Protein AF-A0A7S2NSR2-F1 (afdb_monomer_lite)

Secondary structure (DSSP, 8-state):
-------TTSTTSS------TT-HHHHHHHHHHHHHHHHTS-GGGSBTT-HHHHHHHHHHHHHHHHHHHHHHHHHHHHHHHHHHHHHHHHHHHHHHHHHHHHHHHHHHHHTTS-HHHHHHHHHT-HHHHHHHHHHHHHHHHHHHHHT----HHHHHHHHHHHHHHHHHHHHHHHHHHHGGGSBPHHHHHHHHHS--S----PPP--------------------------------------HHHHTTS-HHHHHHHHHHHHHHHHHHHHHHHHHHHHHHHTSPPPPTT-PPTT---

Sequence (297 aa):
MAESWLGPAVATLQFEVFKRRGDLWYELKDMQRCITEWELRNPRTMLREDPREEVMKLRLRSLELQASQLMLARKQVSRKQSHVAAFMKGLRLVALAMFYLMVAAGYFRYRNVPSQLLLPLLGGSKQVLCSIAYFLAYMVAYAVADRAHKDPMSVKLQRLLYSCMRLTQEINDYRVETESQRMTPAECFNEMTVAPMGGGSAPSRAKQPRQKRVKSQSRDLVVGAAEGETRKRARRKKRDADEAFDLWVSKERMEKLKEDAAEDEGGTVAVLTRSIEESFKRLPASAAGVRRPGGTV

Organism: NCBI:txid1333877

Foldseek 3Di:
DDDDPPDCVVVPPDDPPPPPPDCLPVLLVVLVVLLVVVLPDDQLAAELDHVSLVVSLVSLVVSLVVLVVVLVVVVVVLVVLVVVLVVLVVLLVVLVVLLVVLVVVLCVVCVPPPPVCSVVCLVPDPSNVSSVVSVVSNVVSVVSSVVSDDDVVSVVSVVSNVSSVVSNVVSVVSSVVSSVSHDYPVVVVVVVVPPPPDDDDDPPPPPDPDPPDDPPDPDDPDDDDDDDDDDDDDDDDDPPDPVVVVVVQPPVNVVVVVVVVVVVVVVVVVVVVVVVVVVVVPDPDDDPPDDDPPDDD

pLDDT: mean 70.22, std 22.03, range [33.91, 96.94]

Structure (mmCIF, N/CA/C/O backbone):
data_AF-A0A7S2NSR2-F1
#
_entry.id   AF-A0A7S2NSR2-F1
#
loop_
_atom_site.group_PDB
_atom_site.id
_atom_site.type_symbol
_atom_site.label_atom_id
_atom_site.label_alt_id
_atom_site.label_comp_id
_atom_site.label_asym_id
_atom_site.label_entity_id
_atom_site.label_seq_id
_atom_site.pdbx_PDB_ins_code
_atom_site.Cartn_x
_atom_site.Cartn_y
_atom_site.Cartn_z
_atom_site.occupancy
_atom_site.B_iso_or_equiv
_atom_site.auth_seq_id
_atom_site.auth_comp_id
_atom_site.auth_asym_id
_atom_site.auth_atom_id
_atom_site.pdbx_PDB_model_num
ATOM 1 N N . MET A 1 1 ? 44.309 9.221 -4.802 1.00 42.06 1 MET A N 1
ATOM 2 C CA . MET A 1 1 ? 44.384 9.657 -6.209 1.00 42.06 1 MET A CA 1
ATOM 3 C C . MET A 1 1 ? 44.096 8.457 -7.091 1.00 42.06 1 MET A C 1
ATOM 5 O O . MET A 1 1 ? 44.925 7.565 -7.167 1.00 42.06 1 MET A O 1
ATOM 9 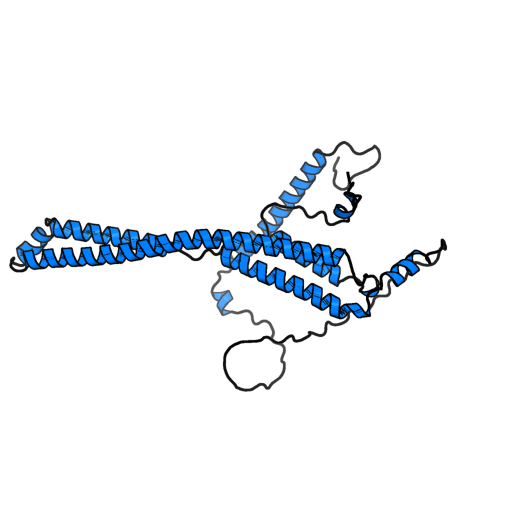N N . ALA A 1 2 ? 42.898 8.406 -7.662 1.00 35.91 2 ALA A N 1
ATOM 10 C CA . ALA A 1 2 ? 42.548 7.584 -8.817 1.00 35.91 2 ALA A CA 1
ATOM 11 C C . ALA A 1 2 ? 41.295 8.246 -9.400 1.00 35.91 2 ALA A C 1
ATOM 13 O O . ALA A 1 2 ? 40.199 8.123 -8.857 1.00 35.91 2 ALA A O 1
ATOM 14 N N . GLU A 1 3 ? 41.520 9.092 -10.396 1.00 39.78 3 GLU A N 1
ATOM 15 C CA . GLU A 1 3 ? 40.504 9.893 -11.066 1.00 39.78 3 GLU A CA 1
ATOM 16 C C . GLU A 1 3 ? 39.583 8.983 -11.883 1.00 39.78 3 GLU A C 1
ATOM 18 O O . GLU A 1 3 ? 40.020 8.225 -12.748 1.00 39.78 3 GLU A O 1
ATOM 23 N N . SER A 1 4 ? 38.287 9.051 -11.592 1.00 43.44 4 SER A N 1
ATOM 24 C CA . SER A 1 4 ? 37.234 8.380 -12.344 1.00 43.44 4 SER A CA 1
ATOM 25 C C . SER A 1 4 ? 37.022 9.085 -13.688 1.00 43.44 4 SER A C 1
ATOM 27 O O . SER A 1 4 ? 36.267 10.052 -13.781 1.00 43.44 4 SER A O 1
ATOM 29 N N . TRP A 1 5 ? 37.664 8.576 -14.738 1.00 41.84 5 TRP A N 1
ATOM 30 C CA . TRP A 1 5 ? 37.540 9.010 -16.139 1.00 41.84 5 TRP A CA 1
ATOM 31 C C . TRP A 1 5 ? 36.232 8.567 -16.832 1.00 41.84 5 TRP A C 1
ATOM 33 O O . TRP A 1 5 ? 36.192 8.337 -18.037 1.00 41.84 5 TRP A O 1
ATOM 43 N N . LEU A 1 6 ? 35.123 8.468 -16.098 1.00 44.50 6 LEU A N 1
ATOM 44 C CA . LEU A 1 6 ? 33.791 8.304 -16.689 1.00 44.50 6 LEU A CA 1
ATOM 45 C C . LEU A 1 6 ? 33.071 9.643 -16.570 1.00 44.50 6 LEU A C 1
ATOM 47 O O . LEU A 1 6 ? 32.399 9.933 -15.584 1.00 44.50 6 LEU A O 1
ATOM 51 N N . GLY A 1 7 ? 33.316 10.498 -17.562 1.00 37.50 7 GLY A N 1
ATOM 52 C CA . GLY A 1 7 ? 32.803 11.860 -17.598 1.00 37.50 7 GLY A CA 1
ATOM 53 C C . GLY A 1 7 ? 31.267 11.949 -17.553 1.00 37.50 7 GLY A C 1
ATOM 54 O O . GLY A 1 7 ? 30.560 10.983 -17.853 1.00 37.50 7 GLY A O 1
ATOM 55 N N . PRO A 1 8 ? 30.729 13.150 -17.271 1.00 50.59 8 PRO A N 1
ATOM 56 C CA . PRO A 1 8 ? 29.289 13.434 -17.245 1.00 50.59 8 PRO A CA 1
ATOM 57 C C . PRO A 1 8 ? 28.571 13.182 -18.587 1.00 50.59 8 PRO A C 1
ATOM 59 O O . PRO A 1 8 ? 27.347 13.245 -18.646 1.00 50.59 8 PRO A O 1
ATOM 62 N N . ALA A 1 9 ? 29.308 12.855 -19.652 1.00 41.81 9 ALA A N 1
ATOM 63 C CA . ALA A 1 9 ? 28.791 12.606 -20.994 1.00 41.81 9 ALA A CA 1
ATOM 64 C C . ALA A 1 9 ? 27.992 11.293 -21.134 1.00 41.81 9 ALA A C 1
ATOM 66 O O . ALA A 1 9 ? 27.103 11.204 -21.977 1.00 41.81 9 ALA A O 1
ATOM 67 N N . VAL A 1 10 ? 28.242 10.279 -20.293 1.00 45.00 10 VAL A N 1
ATOM 68 C CA . VAL A 1 10 ? 27.431 9.040 -20.314 1.00 45.00 10 VAL A CA 1
ATOM 69 C C . VAL A 1 10 ? 26.071 9.260 -19.639 1.00 45.00 10 VAL A C 1
ATOM 71 O O . VAL A 1 10 ? 25.087 8.611 -19.987 1.00 45.00 10 VAL A O 1
ATOM 74 N N . ALA A 1 11 ? 25.973 10.239 -18.734 1.00 43.72 11 ALA A N 1
ATOM 75 C CA . ALA A 1 11 ? 24.704 10.643 -18.132 1.00 43.72 11 ALA A CA 1
ATOM 76 C C . ALA A 1 11 ? 23.815 11.459 -19.093 1.00 43.72 11 ALA A C 1
ATOM 78 O O . ALA A 1 11 ? 22.612 11.562 -18.857 1.00 43.72 11 ALA A O 1
ATOM 79 N N . THR A 1 12 ? 24.380 12.017 -20.172 1.00 42.03 12 THR A N 1
ATOM 80 C CA . THR A 1 12 ? 23.703 12.959 -21.083 1.00 42.03 12 THR A CA 1
ATOM 81 C C . THR A 1 12 ? 23.395 12.400 -22.475 1.00 42.03 12 THR A C 1
ATOM 83 O O . THR A 1 12 ? 22.883 13.131 -23.323 1.00 42.03 12 THR A O 1
ATOM 86 N N . LEU A 1 13 ? 23.570 11.095 -22.714 1.00 44.88 13 LEU A N 1
ATOM 87 C CA . LEU A 1 13 ? 22.982 10.409 -23.876 1.00 44.88 13 LEU A CA 1
ATOM 88 C C . LEU A 1 13 ? 21.468 10.180 -23.669 1.00 44.88 13 LEU A C 1
ATOM 90 O O . LEU A 1 13 ? 20.980 9.067 -23.502 1.00 44.88 13 LEU A O 1
ATOM 94 N N . GLN A 1 14 ? 20.740 11.300 -23.694 1.00 44.34 14 GLN A N 1
ATOM 95 C CA . GLN A 1 14 ? 19.385 11.470 -24.227 1.00 44.34 14 GLN A CA 1
ATOM 96 C C . GLN A 1 14 ? 18.275 10.545 -23.705 1.00 44.34 14 GLN A C 1
ATOM 98 O O . GLN A 1 14 ? 17.563 9.911 -24.478 1.00 44.34 14 GLN A O 1
ATOM 103 N N . PHE A 1 15 ? 18.026 10.612 -22.401 1.00 41.47 15 PHE A N 1
ATOM 104 C CA . PHE A 1 15 ? 16.651 10.697 -21.907 1.00 41.47 15 PHE A CA 1
ATOM 105 C C . PHE A 1 15 ? 16.635 11.781 -20.833 1.00 41.47 15 PHE A C 1
ATOM 107 O O . PHE A 1 15 ? 16.966 11.515 -19.675 1.00 41.47 15 PHE A O 1
ATOM 114 N N . GLU A 1 16 ? 16.306 13.017 -21.214 1.00 40.41 16 GLU A N 1
ATOM 115 C CA . GLU A 1 16 ? 15.962 14.071 -20.255 1.00 40.41 16 GLU A CA 1
ATOM 116 C C . GLU A 1 16 ? 14.634 13.695 -19.589 1.00 40.41 16 GLU A C 1
ATOM 118 O O . GLU A 1 16 ? 13.553 14.160 -19.939 1.00 40.41 16 GLU A O 1
ATOM 123 N N . VAL A 1 17 ? 14.716 12.766 -18.640 1.00 46.66 17 VAL A N 1
ATOM 124 C CA . VAL A 1 17 ? 13.606 12.414 -17.768 1.00 46.66 17 VAL A CA 1
ATOM 125 C C . VAL A 1 17 ? 13.518 13.517 -16.728 1.00 46.66 17 VAL A C 1
ATOM 127 O O . VAL A 1 17 ? 14.383 13.637 -15.856 1.00 46.66 17 VAL A O 1
ATOM 130 N N . PHE A 1 18 ? 12.469 14.331 -16.812 1.00 43.03 18 PHE A N 1
ATOM 131 C CA . PHE A 1 18 ? 12.070 15.214 -15.725 1.00 43.03 18 PHE A CA 1
ATOM 132 C C . PHE A 1 18 ? 11.831 14.362 -14.470 1.00 43.03 18 PHE A C 1
ATOM 134 O O . PHE A 1 18 ? 10.762 13.778 -14.299 1.00 43.03 18 PHE A O 1
ATOM 141 N N . LYS A 1 19 ? 12.820 14.282 -13.571 1.00 40.19 19 LYS A N 1
ATOM 142 C CA . LYS A 1 19 ? 12.639 13.691 -12.240 1.00 40.19 19 LYS A CA 1
ATOM 143 C C . LYS A 1 19 ? 11.695 14.578 -11.428 1.00 40.19 19 LYS A C 1
ATOM 145 O O . LYS A 1 19 ? 12.134 15.445 -10.673 1.00 40.19 19 LYS A O 1
ATOM 150 N N . ARG A 1 20 ? 10.386 14.359 -11.551 1.00 49.44 20 ARG A N 1
ATOM 151 C CA . ARG A 1 20 ? 9.421 14.826 -10.550 1.00 49.44 20 ARG A CA 1
ATOM 152 C C . ARG A 1 20 ? 9.568 13.917 -9.332 1.00 49.44 20 ARG A C 1
ATOM 154 O O . ARG A 1 20 ? 9.126 12.773 -9.346 1.00 49.44 20 ARG A O 1
ATOM 161 N N . ARG A 1 21 ? 10.259 14.405 -8.294 1.00 45.03 21 ARG A N 1
ATOM 162 C CA . ARG A 1 21 ? 10.407 13.701 -7.007 1.00 45.03 21 ARG A CA 1
ATOM 163 C C . ARG A 1 21 ? 9.040 13.189 -6.536 1.00 45.03 21 ARG A C 1
ATOM 165 O O . ARG A 1 21 ? 8.143 13.992 -6.313 1.00 45.03 21 ARG A O 1
ATOM 172 N N . GLY A 1 22 ? 8.929 11.882 -6.311 1.00 57.88 22 GLY A N 1
ATOM 173 C CA . GLY A 1 22 ? 7.828 11.287 -5.545 1.00 57.88 22 GLY A CA 1
ATOM 174 C C . GLY A 1 22 ? 6.818 10.460 -6.336 1.00 57.88 22 GLY A C 1
ATOM 175 O O . GLY A 1 22 ? 6.080 9.702 -5.710 1.00 57.88 22 GLY A O 1
ATOM 176 N N . ASP A 1 23 ? 6.823 10.507 -7.669 1.00 77.31 23 ASP A N 1
ATOM 177 C CA . ASP A 1 23 ? 5.848 9.759 -8.465 1.00 77.31 23 ASP A CA 1
ATOM 178 C C . ASP A 1 23 ? 6.459 8.542 -9.168 1.00 77.31 23 ASP A C 1
ATOM 180 O O . ASP A 1 23 ? 6.670 8.520 -10.383 1.00 77.31 23 ASP A O 1
ATOM 184 N N . LEU A 1 24 ? 6.643 7.467 -8.396 1.00 85.75 24 LEU A N 1
ATOM 185 C CA . LEU A 1 24 ? 7.043 6.142 -8.901 1.00 85.75 24 LEU A CA 1
ATOM 186 C C . LEU A 1 24 ? 6.174 5.661 -10.076 1.00 85.75 24 LEU A C 1
ATOM 188 O O . LEU A 1 24 ? 6.617 4.896 -10.926 1.00 85.75 24 LEU A O 1
ATOM 192 N N . TRP A 1 25 ? 4.914 6.098 -10.123 1.00 87.06 25 TRP A N 1
ATOM 193 C CA . TRP A 1 25 ? 3.981 5.744 -11.186 1.00 87.06 25 TRP A CA 1
ATOM 194 C C . TRP A 1 25 ? 4.317 6.401 -12.530 1.00 87.06 25 TRP A C 1
ATOM 196 O O . TRP A 1 25 ? 4.171 5.761 -13.571 1.00 87.06 25 TRP A O 1
ATOM 206 N N . TYR A 1 26 ? 4.769 7.659 -12.524 1.00 88.62 26 TYR A N 1
ATOM 207 C CA . TYR A 1 26 ? 5.212 8.317 -13.753 1.00 88.62 26 TYR A CA 1
ATOM 208 C C . TYR A 1 26 ? 6.516 7.706 -14.247 1.00 88.62 26 TYR A C 1
ATOM 210 O O . TYR A 1 26 ? 6.626 7.432 -15.437 1.00 88.62 26 TYR A O 1
ATOM 218 N N . GLU A 1 27 ? 7.450 7.409 -13.341 1.00 88.69 27 GLU A N 1
ATOM 219 C CA . GLU A 1 27 ? 8.686 6.713 -13.704 1.00 88.69 27 GLU A CA 1
ATOM 220 C C . GLU A 1 27 ? 8.398 5.324 -14.298 1.00 88.69 27 GLU A C 1
ATOM 222 O O . GLU A 1 27 ? 8.980 4.966 -15.316 1.00 88.69 27 GLU A O 1
ATOM 227 N N . LEU A 1 28 ? 7.438 4.567 -13.750 1.00 91.50 28 LEU A N 1
ATOM 228 C CA . LEU A 1 28 ? 7.005 3.299 -14.347 1.00 91.50 28 LEU A CA 1
ATOM 229 C C . LEU A 1 28 ? 6.453 3.489 -15.770 1.00 91.50 28 LEU A C 1
ATOM 231 O O . LEU A 1 28 ? 6.820 2.736 -16.669 1.00 91.50 28 LEU A O 1
ATOM 235 N N . LYS A 1 29 ? 5.566 4.469 -15.986 1.00 91.62 29 LYS A N 1
ATOM 236 C CA . LYS A 1 29 ? 4.998 4.753 -17.317 1.00 91.62 29 LYS A CA 1
ATOM 237 C C . LYS A 1 29 ? 6.069 5.174 -18.321 1.00 91.62 29 LYS A C 1
ATOM 239 O O . LYS A 1 29 ? 6.016 4.766 -19.479 1.00 91.62 29 LYS A O 1
ATOM 244 N N . ASP A 1 30 ? 7.030 5.975 -17.879 1.00 90.94 30 ASP A N 1
ATOM 245 C CA . ASP A 1 30 ? 8.161 6.386 -18.703 1.00 90.94 30 ASP A CA 1
ATOM 246 C C . ASP A 1 30 ? 9.038 5.183 -19.070 1.00 90.94 30 ASP A C 1
ATOM 248 O O . ASP A 1 30 ? 9.369 4.987 -20.237 1.00 90.94 30 ASP A O 1
ATOM 252 N N . MET A 1 31 ? 9.301 4.287 -18.114 1.00 91.75 31 MET A N 1
ATOM 253 C CA . MET A 1 31 ? 10.003 3.028 -18.375 1.00 91.75 31 MET A CA 1
ATOM 254 C C . MET A 1 31 ? 9.246 2.133 -19.364 1.00 91.75 31 MET A C 1
ATOM 256 O O . MET A 1 31 ? 9.861 1.600 -20.282 1.00 91.75 31 MET A O 1
ATOM 260 N N . GLN A 1 32 ? 7.919 2.010 -19.244 1.00 93.81 32 GLN A N 1
ATOM 261 C CA . GLN A 1 32 ? 7.090 1.278 -20.215 1.00 93.81 32 GLN A CA 1
ATOM 262 C C . GLN A 1 32 ? 7.226 1.855 -21.624 1.00 93.81 32 GLN A C 1
ATOM 264 O O . GLN A 1 32 ? 7.370 1.108 -22.595 1.00 93.81 32 GLN A O 1
ATOM 269 N N . ARG A 1 33 ? 7.212 3.187 -21.739 1.00 91.19 33 ARG A N 1
ATOM 270 C CA . ARG A 1 33 ? 7.422 3.878 -23.010 1.00 91.19 33 ARG A CA 1
ATOM 271 C C . ARG A 1 33 ? 8.819 3.600 -23.567 1.00 91.19 33 ARG A C 1
ATOM 273 O O . ARG A 1 33 ? 8.922 3.199 -24.721 1.00 91.19 33 ARG A O 1
ATOM 280 N N . CYS A 1 34 ? 9.864 3.751 -22.755 1.00 89.94 34 CYS A N 1
ATOM 281 C CA . CYS A 1 34 ? 11.251 3.502 -23.155 1.00 89.94 34 CYS A CA 1
ATOM 282 C C . CYS A 1 34 ? 11.461 2.067 -23.652 1.00 89.94 34 CYS A C 1
ATOM 284 O O . CYS A 1 34 ? 12.102 1.862 -24.680 1.00 89.94 34 CYS A O 1
ATOM 286 N N . ILE A 1 35 ? 10.887 1.082 -22.955 1.00 91.31 35 ILE A N 1
ATOM 287 C CA . ILE A 1 35 ? 10.970 -0.334 -23.334 1.00 91.31 35 ILE A CA 1
ATOM 288 C C . ILE A 1 35 ? 10.246 -0.571 -24.657 1.00 91.31 35 ILE A C 1
ATOM 290 O O . ILE A 1 35 ? 10.823 -1.157 -25.566 1.00 91.31 35 ILE A O 1
ATOM 294 N N . THR A 1 36 ? 9.038 -0.026 -24.820 1.00 92.19 36 THR A N 1
ATOM 295 C CA . THR A 1 36 ? 8.288 -0.141 -26.081 1.00 92.19 36 THR A CA 1
ATOM 296 C C . THR A 1 36 ? 9.060 0.485 -27.250 1.00 92.19 36 THR A C 1
ATOM 298 O O . THR A 1 36 ? 9.137 -0.088 -28.333 1.00 92.19 36 THR A O 1
ATOM 301 N N . GLU A 1 37 ? 9.658 1.662 -27.051 1.00 89.00 37 GLU A N 1
ATOM 302 C CA . GLU A 1 37 ? 10.478 2.330 -28.070 1.00 89.00 37 GLU A CA 1
ATOM 303 C C . GLU A 1 37 ? 11.765 1.553 -28.391 1.00 89.00 37 GLU A C 1
ATOM 305 O O . GLU A 1 37 ? 12.237 1.588 -29.529 1.00 89.00 37 GLU A O 1
ATOM 310 N N . TRP A 1 38 ? 12.334 0.851 -27.410 1.00 89.81 38 TRP A N 1
ATOM 311 C CA . TRP A 1 38 ? 13.509 -0.001 -27.583 1.00 89.81 38 TRP A CA 1
ATOM 312 C C . TRP A 1 38 ? 13.185 -1.297 -28.334 1.00 89.81 38 TRP A C 1
ATOM 314 O O . TRP A 1 38 ? 13.901 -1.632 -29.275 1.00 89.81 38 TRP A O 1
ATOM 324 N N . GLU A 1 39 ? 12.079 -1.965 -28.006 1.00 88.81 39 GLU A N 1
ATOM 325 C CA . GLU A 1 39 ? 11.594 -3.169 -28.701 1.00 88.81 39 GLU A CA 1
ATOM 326 C C . GLU A 1 39 ? 11.245 -2.913 -30.174 1.00 88.81 39 GLU A C 1
ATOM 328 O O . GLU A 1 39 ? 11.335 -3.807 -31.011 1.00 88.81 39 GLU A O 1
ATOM 333 N N . LEU A 1 40 ? 10.849 -1.684 -30.520 1.00 90.19 40 LEU A N 1
ATOM 334 C CA . LEU A 1 40 ? 10.550 -1.302 -31.903 1.00 90.19 40 LEU A CA 1
ATOM 335 C C . LEU A 1 40 ? 11.803 -1.109 -32.772 1.00 90.19 40 LEU A C 1
ATOM 337 O O . LEU A 1 40 ? 11.675 -0.916 -33.985 1.00 90.19 40 LEU A O 1
ATOM 341 N N . ARG A 1 41 ? 13.008 -1.118 -32.190 1.00 84.56 41 ARG A N 1
ATOM 342 C CA . ARG A 1 41 ? 14.254 -0.959 -32.949 1.00 84.56 41 ARG A CA 1
ATOM 343 C C . ARG A 1 41 ? 14.630 -2.247 -33.664 1.00 84.56 41 ARG A C 1
ATOM 345 O O . ARG A 1 41 ? 14.370 -3.347 -33.195 1.00 84.56 41 ARG A O 1
ATOM 352 N N . ASN A 1 42 ? 15.310 -2.098 -34.800 1.00 84.69 42 ASN A N 1
ATOM 353 C CA . ASN A 1 42 ? 15.792 -3.245 -35.556 1.00 84.69 42 ASN A CA 1
ATOM 354 C C . ASN A 1 42 ? 16.833 -4.025 -34.729 1.00 84.69 42 ASN A C 1
ATOM 356 O O . ASN A 1 42 ? 17.897 -3.471 -34.436 1.00 84.69 42 ASN A O 1
ATOM 360 N N . PRO A 1 43 ? 16.604 -5.315 -34.426 1.00 85.38 43 PRO A N 1
ATOM 361 C CA . PRO A 1 43 ? 17.504 -6.101 -33.580 1.00 85.38 43 PRO A CA 1
ATOM 362 C C . PRO A 1 43 ? 18.883 -6.305 -34.217 1.00 85.38 43 PRO A C 1
ATOM 364 O O . PRO A 1 43 ? 19.877 -6.411 -33.512 1.00 85.38 43 PRO A O 1
ATOM 367 N N . ARG A 1 44 ? 18.964 -6.260 -35.554 1.00 83.12 44 ARG A N 1
ATOM 368 C CA . ARG A 1 44 ? 20.225 -6.344 -36.308 1.00 83.12 44 ARG A CA 1
ATOM 369 C C . ARG A 1 44 ? 21.172 -5.184 -36.065 1.00 83.12 44 ARG A C 1
ATOM 371 O O . ARG A 1 44 ? 22.366 -5.349 -36.212 1.00 83.12 44 ARG A O 1
ATOM 378 N N . THR A 1 45 ? 20.646 -4.019 -35.700 1.00 79.56 45 THR A N 1
ATOM 379 C CA . THR A 1 45 ? 21.465 -2.841 -35.375 1.00 79.56 45 THR A CA 1
ATOM 380 C C . THR A 1 45 ? 21.797 -2.753 -33.887 1.00 79.56 45 THR A C 1
ATOM 382 O O . THR A 1 45 ? 22.413 -1.787 -33.448 1.00 79.56 45 THR A O 1
ATOM 385 N N . MET A 1 46 ? 21.342 -3.725 -33.092 1.00 83.69 46 MET A N 1
ATOM 386 C CA . MET A 1 46 ? 21.527 -3.739 -31.648 1.00 83.69 46 MET A CA 1
ATOM 387 C C . MET A 1 46 ? 22.699 -4.637 -31.276 1.00 83.69 46 MET A C 1
ATOM 389 O O . MET A 1 46 ? 22.888 -5.716 -31.841 1.00 83.69 46 MET A O 1
ATOM 393 N N . LEU A 1 47 ? 23.463 -4.187 -30.285 1.00 85.25 47 LEU A N 1
ATOM 394 C CA . LEU A 1 47 ? 24.528 -4.971 -29.677 1.00 85.25 47 LEU A CA 1
ATOM 395 C C . LEU A 1 47 ? 23.929 -6.101 -28.832 1.00 85.25 47 LEU A C 1
ATOM 397 O O . LEU A 1 47 ? 22.867 -5.942 -28.219 1.00 85.25 47 LEU A O 1
ATOM 401 N N . ARG A 1 48 ? 24.627 -7.240 -28.760 1.00 81.69 48 ARG A N 1
ATOM 402 C CA . ARG A 1 48 ? 24.274 -8.324 -27.822 1.00 81.69 48 ARG A CA 1
ATOM 403 C C . ARG A 1 48 ? 24.253 -7.851 -26.367 1.00 81.69 48 ARG A C 1
ATOM 405 O O . ARG A 1 48 ? 23.348 -8.220 -25.624 1.00 81.69 48 ARG A O 1
ATOM 412 N N . GLU A 1 49 ? 25.202 -6.997 -26.000 1.00 81.88 49 GLU A N 1
ATOM 413 C CA . GLU A 1 49 ? 25.290 -6.329 -24.699 1.00 81.88 49 GLU A CA 1
ATOM 414 C C . GLU A 1 49 ? 24.998 -4.835 -24.889 1.00 81.88 49 GLU A C 1
ATOM 416 O O . GLU A 1 49 ? 25.899 -4.005 -24.972 1.00 81.88 49 GLU A O 1
ATOM 421 N N . ASP A 1 50 ? 23.717 -4.490 -25.064 1.00 82.88 50 ASP A N 1
ATOM 422 C CA . ASP A 1 50 ? 23.306 -3.096 -25.257 1.00 82.88 50 ASP A CA 1
ATOM 423 C C . ASP A 1 50 ? 23.351 -2.339 -23.912 1.00 82.88 50 ASP A C 1
ATOM 425 O O . ASP A 1 50 ? 22.581 -2.672 -23.003 1.00 82.88 50 ASP A O 1
ATOM 429 N N . PRO A 1 51 ? 24.171 -1.278 -23.764 1.00 86.00 51 PRO A N 1
ATOM 430 C CA . PRO A 1 51 ? 24.229 -0.496 -22.527 1.00 86.00 51 PRO A CA 1
ATOM 431 C C . PRO A 1 51 ? 22.875 0.133 -22.165 1.00 86.00 51 PRO A C 1
ATOM 433 O O . PRO A 1 51 ? 22.593 0.385 -20.993 1.00 86.00 51 PRO A O 1
ATOM 436 N N . ARG A 1 52 ? 21.991 0.368 -23.146 1.00 86.25 52 ARG A N 1
ATOM 437 C CA . ARG A 1 52 ? 20.638 0.888 -22.886 1.00 86.25 52 ARG A CA 1
ATOM 438 C C . ARG A 1 52 ? 19.781 -0.127 -22.136 1.00 86.25 52 ARG A C 1
ATOM 440 O O . ARG A 1 52 ? 19.016 0.265 -21.255 1.00 86.25 52 ARG A O 1
ATOM 447 N N . GLU A 1 53 ? 19.925 -1.411 -22.461 1.00 89.25 53 GLU A N 1
ATOM 448 C CA . GLU A 1 53 ? 19.240 -2.511 -21.776 1.00 89.25 53 GLU A CA 1
ATOM 449 C C . GLU A 1 53 ? 19.641 -2.547 -20.297 1.00 89.25 53 GLU A C 1
ATOM 451 O O . GLU A 1 53 ? 18.783 -2.617 -19.415 1.00 89.25 53 GLU A O 1
ATOM 456 N N . GLU A 1 54 ? 20.939 -2.432 -20.016 1.00 88.31 54 GLU A N 1
ATOM 457 C CA . GLU A 1 54 ? 21.461 -2.434 -18.650 1.00 88.31 54 GLU A CA 1
ATOM 458 C C . GLU A 1 54 ? 20.980 -1.227 -17.849 1.00 88.31 54 GLU A C 1
ATOM 460 O O . GLU A 1 54 ? 20.522 -1.380 -16.715 1.00 88.31 54 GLU A O 1
ATOM 465 N N . VAL A 1 55 ? 20.996 -0.032 -18.449 1.00 89.94 55 VAL A N 1
ATOM 466 C CA . VAL A 1 55 ? 20.468 1.182 -17.812 1.00 89.94 55 VAL A CA 1
ATOM 467 C C . VAL A 1 55 ? 18.981 1.028 -17.491 1.00 89.94 55 VAL A C 1
ATOM 469 O O . VAL A 1 55 ? 18.555 1.384 -16.390 1.00 89.94 55 VAL A O 1
ATOM 472 N N . MET A 1 56 ? 18.185 0.464 -18.404 1.00 91.75 56 MET A N 1
ATOM 473 C CA . MET A 1 56 ? 16.763 0.219 -18.157 1.00 91.75 56 MET A CA 1
ATOM 474 C C . MET A 1 56 ? 16.542 -0.798 -17.031 1.00 91.75 56 MET A C 1
ATOM 476 O O . MET A 1 56 ? 15.737 -0.549 -16.132 1.00 91.75 56 MET A O 1
ATOM 480 N N . LYS A 1 57 ? 17.308 -1.896 -17.008 1.00 92.38 57 LYS A N 1
ATOM 481 C CA . LYS A 1 57 ? 17.274 -2.893 -15.925 1.00 92.38 57 LYS A CA 1
ATOM 482 C C . LYS A 1 57 ? 17.666 -2.295 -14.574 1.00 92.38 57 LYS A C 1
ATOM 484 O O . LYS A 1 57 ? 17.004 -2.557 -13.571 1.00 92.38 57 LYS A O 1
ATOM 489 N N . LEU A 1 58 ? 18.710 -1.468 -14.527 1.00 92.38 58 LEU A N 1
ATOM 490 C CA . LEU A 1 58 ? 19.132 -0.780 -13.304 1.00 92.38 58 LEU A CA 1
ATOM 491 C C . LEU A 1 58 ? 18.065 0.201 -12.807 1.00 92.38 58 LEU A C 1
ATOM 493 O O . LEU A 1 58 ? 17.804 0.262 -11.604 1.00 92.38 58 LEU A O 1
ATOM 497 N N . ARG A 1 59 ? 17.401 0.926 -13.715 1.00 91.00 59 ARG A N 1
ATOM 498 C CA . ARG A 1 59 ? 16.281 1.814 -13.366 1.00 91.00 59 ARG A CA 1
ATOM 499 C C . ARG A 1 59 ? 15.082 1.041 -12.817 1.00 91.00 59 ARG A C 1
ATOM 501 O O . ARG A 1 59 ? 14.558 1.436 -11.778 1.00 91.00 59 ARG A O 1
ATOM 508 N N . LEU A 1 60 ? 14.696 -0.079 -13.435 1.00 93.38 60 LEU A N 1
ATOM 509 C CA . LEU A 1 60 ? 13.627 -0.945 -12.916 1.00 93.38 60 LEU A CA 1
ATOM 510 C C . LEU A 1 60 ? 13.964 -1.497 -1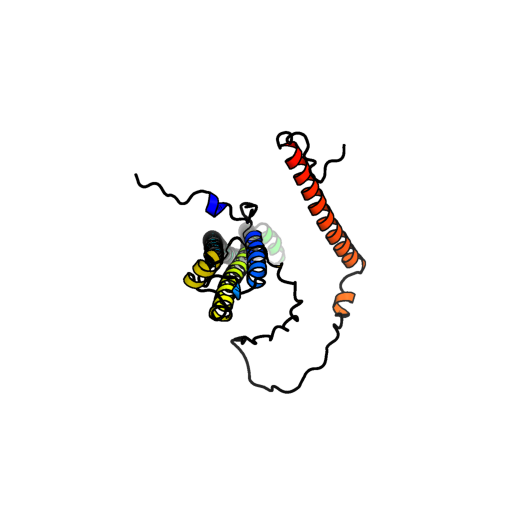1.526 1.00 93.38 60 LEU A C 1
ATOM 512 O O . LEU A 1 60 ? 13.140 -1.396 -10.622 1.00 93.38 60 LEU A O 1
ATOM 516 N N . ARG A 1 61 ? 15.196 -1.975 -11.308 1.00 93.81 61 ARG A N 1
ATOM 517 C CA . ARG A 1 61 ? 15.656 -2.416 -9.978 1.00 93.81 61 ARG A CA 1
ATOM 518 C C . ARG A 1 61 ? 15.608 -1.291 -8.945 1.00 93.81 61 ARG A C 1
ATOM 520 O O . ARG A 1 61 ? 15.226 -1.520 -7.800 1.00 93.81 61 ARG A O 1
ATOM 527 N N . SER A 1 62 ? 15.978 -0.069 -9.331 1.00 92.94 62 SER A N 1
ATOM 528 C CA . SER A 1 62 ? 15.872 1.097 -8.448 1.00 92.94 62 SER A CA 1
ATOM 529 C C . SER A 1 62 ? 14.416 1.385 -8.070 1.00 92.94 62 SER A C 1
ATOM 531 O O . SER A 1 62 ? 14.125 1.587 -6.892 1.00 92.94 62 SER A O 1
ATOM 533 N N . LEU A 1 63 ? 13.494 1.329 -9.037 1.00 91.75 63 LEU A N 1
ATOM 534 C CA . LEU A 1 63 ? 12.054 1.479 -8.806 1.00 91.75 63 LEU A CA 1
ATOM 535 C C . LEU A 1 63 ? 11.496 0.398 -7.876 1.00 91.75 63 LEU A C 1
ATOM 537 O O . LEU A 1 63 ? 10.740 0.707 -6.955 1.00 91.75 63 LEU A O 1
ATOM 541 N N . GLU A 1 64 ? 11.890 -0.860 -8.074 1.00 94.31 64 GLU A N 1
ATOM 542 C CA . GLU A 1 64 ? 11.508 -1.978 -7.205 1.00 94.31 64 GLU A CA 1
ATOM 543 C C . GLU A 1 64 ? 12.002 -1.783 -5.770 1.00 94.31 64 GLU A C 1
ATOM 545 O O . GLU A 1 64 ? 11.261 -1.980 -4.802 1.00 94.31 64 GLU A O 1
ATOM 550 N N . LEU A 1 65 ? 13.250 -1.344 -5.616 1.00 94.25 65 LEU A N 1
ATOM 551 C CA . LEU A 1 65 ? 13.847 -1.087 -4.314 1.00 94.25 65 LEU A CA 1
ATOM 552 C C . LEU A 1 65 ? 13.143 0.079 -3.602 1.00 94.25 65 LEU A C 1
ATOM 554 O O . LEU A 1 65 ? 12.795 -0.038 -2.430 1.00 94.25 65 LEU A O 1
ATOM 558 N N . GLN A 1 66 ? 12.836 1.167 -4.308 1.00 92.06 66 GLN A N 1
ATOM 559 C CA . GLN A 1 66 ? 12.087 2.290 -3.738 1.00 92.06 66 GLN A CA 1
ATOM 560 C C . GLN A 1 66 ? 10.655 1.889 -3.352 1.00 92.06 66 GLN A C 1
ATOM 562 O O . GLN A 1 66 ? 10.192 2.185 -2.248 1.00 92.06 66 GLN A O 1
ATOM 567 N N . ALA A 1 67 ? 9.949 1.167 -4.225 1.00 91.31 67 ALA A N 1
ATOM 568 C CA . ALA A 1 67 ? 8.591 0.705 -3.957 1.00 91.31 67 ALA A CA 1
ATOM 569 C C . ALA A 1 67 ? 8.536 -0.273 -2.773 1.00 91.31 67 ALA A C 1
ATOM 571 O O . ALA A 1 67 ? 7.659 -0.149 -1.912 1.00 91.31 67 ALA A O 1
ATOM 572 N N . SER A 1 68 ? 9.493 -1.201 -2.678 1.00 93.06 68 SER A N 1
ATOM 573 C CA . SER A 1 68 ? 9.587 -2.141 -1.555 1.00 93.06 68 SER A CA 1
ATOM 574 C C . SER A 1 68 ? 9.923 -1.435 -0.237 1.00 93.06 68 SER A C 1
ATOM 576 O O . SER A 1 68 ? 9.298 -1.735 0.783 1.00 93.06 68 SER A O 1
ATOM 578 N N . GLN A 1 69 ? 10.804 -0.431 -0.244 1.00 92.69 69 GLN A N 1
ATOM 579 C CA . GLN A 1 69 ? 11.079 0.405 0.930 1.00 92.69 69 GLN A CA 1
ATOM 580 C C . GLN A 1 69 ? 9.832 1.157 1.410 1.00 92.69 69 GLN A C 1
ATOM 582 O O . GLN A 1 69 ? 9.512 1.124 2.602 1.00 92.69 69 GLN A O 1
ATOM 587 N N . LEU A 1 70 ? 9.073 1.775 0.498 1.00 90.81 70 LEU A N 1
ATOM 588 C CA . LEU A 1 70 ? 7.818 2.451 0.847 1.00 90.81 70 LEU A CA 1
ATOM 589 C C . LEU A 1 70 ? 6.765 1.475 1.383 1.00 90.81 70 LEU A C 1
ATOM 591 O O . LEU A 1 70 ? 6.044 1.802 2.331 1.00 90.81 70 LEU A O 1
ATOM 595 N N . MET A 1 71 ? 6.683 0.265 0.823 1.00 91.38 71 MET A N 1
ATOM 596 C CA . MET A 1 71 ? 5.806 -0.784 1.346 1.00 91.38 71 MET A CA 1
ATOM 597 C C . MET A 1 71 ? 6.205 -1.212 2.759 1.00 91.38 71 MET A C 1
ATOM 599 O O . MET A 1 71 ? 5.330 -1.358 3.614 1.00 91.38 71 MET A O 1
ATOM 603 N N . LEU A 1 72 ? 7.500 -1.389 3.032 1.00 92.00 72 LEU A N 1
ATOM 604 C CA . LEU A 1 72 ? 7.993 -1.748 4.363 1.00 92.00 72 LEU A CA 1
ATOM 605 C C . LEU A 1 72 ? 7.706 -0.647 5.389 1.00 92.00 72 LEU A C 1
ATOM 607 O O . LEU A 1 72 ? 7.177 -0.947 6.462 1.00 92.00 72 LEU A O 1
ATOM 611 N N . ALA A 1 73 ? 7.964 0.617 5.043 1.00 89.62 73 ALA A N 1
ATOM 612 C CA . ALA A 1 73 ? 7.648 1.761 5.896 1.00 89.62 73 ALA A CA 1
ATOM 613 C C . ALA A 1 73 ? 6.146 1.814 6.233 1.00 89.62 73 ALA A C 1
ATOM 615 O O . ALA A 1 73 ? 5.759 1.917 7.400 1.00 89.62 73 ALA A O 1
ATOM 616 N N . ARG A 1 74 ? 5.275 1.632 5.232 1.00 87.69 74 ARG A N 1
ATOM 617 C CA . ARG A 1 74 ? 3.818 1.578 5.442 1.00 87.69 74 ARG A CA 1
ATOM 618 C C . ARG A 1 74 ? 3.382 0.367 6.257 1.00 87.69 74 ARG A C 1
ATOM 620 O O . ARG A 1 74 ? 2.503 0.493 7.105 1.00 87.69 74 ARG A O 1
ATOM 627 N N . LYS A 1 75 ? 4.013 -0.795 6.073 1.00 89.12 75 LYS A N 1
ATOM 628 C CA . LYS A 1 75 ? 3.733 -1.996 6.874 1.00 89.12 75 LYS A CA 1
ATOM 629 C C . LYS A 1 75 ? 4.039 -1.767 8.353 1.00 89.12 75 LYS A C 1
ATOM 631 O O . LYS A 1 75 ? 3.294 -2.251 9.201 1.00 89.12 75 LYS A O 1
ATOM 636 N N . GLN A 1 76 ? 5.089 -1.012 8.681 1.00 88.88 76 GLN A N 1
ATOM 637 C CA . GLN A 1 76 ? 5.388 -0.638 10.067 1.00 88.88 76 GLN A CA 1
ATOM 638 C C . GLN A 1 76 ? 4.308 0.277 10.660 1.00 88.88 76 GLN A C 1
ATOM 640 O O . GLN A 1 76 ? 3.857 0.037 11.780 1.00 88.88 76 GLN A O 1
ATOM 645 N N . VAL A 1 77 ? 3.841 1.279 9.907 1.00 86.38 77 VAL A N 1
ATOM 646 C CA . VAL A 1 77 ? 2.736 2.159 10.336 1.00 86.38 77 VAL A CA 1
ATOM 647 C C . VAL A 1 77 ? 1.442 1.362 10.521 1.00 86.38 77 VAL A C 1
ATOM 649 O O . VAL A 1 77 ? 0.793 1.468 11.560 1.00 86.38 77 VAL A O 1
ATOM 652 N N . SER A 1 78 ? 1.114 0.494 9.563 1.00 85.94 78 SER A N 1
ATOM 653 C CA . SER A 1 78 ? -0.061 -0.377 9.622 1.00 85.94 78 SER A CA 1
ATOM 654 C C . SER A 1 78 ? -0.002 -1.346 10.806 1.00 85.94 78 SER A C 1
ATOM 656 O O . SER A 1 78 ? -1.009 -1.541 11.478 1.00 85.94 78 SER A O 1
ATOM 658 N N . ARG A 1 79 ? 1.177 -1.890 11.145 1.00 87.56 79 ARG A N 1
ATOM 659 C CA . ARG A 1 79 ? 1.360 -2.703 12.359 1.00 87.56 79 ARG A CA 1
ATOM 660 C C . ARG A 1 79 ? 1.021 -1.911 13.619 1.00 87.56 79 ARG A C 1
ATOM 662 O O . ARG A 1 79 ? 0.236 -2.393 14.432 1.00 87.56 79 ARG A O 1
ATOM 669 N N . LYS A 1 80 ? 1.530 -0.683 13.764 1.00 86.50 80 LYS A N 1
ATOM 670 C CA . LYS A 1 80 ? 1.195 0.181 14.912 1.00 86.50 80 LYS A CA 1
ATOM 671 C C . LYS A 1 80 ? -0.311 0.446 14.994 1.00 86.50 80 LYS A C 1
ATOM 673 O O . LYS A 1 80 ? -0.904 0.259 16.051 1.00 86.50 80 LYS A O 1
ATOM 678 N N . GLN A 1 81 ? -0.943 0.785 13.871 1.00 84.69 81 GLN A N 1
ATOM 679 C CA . GLN A 1 81 ? -2.397 0.972 13.800 1.00 84.69 81 GLN A CA 1
ATOM 680 C C . GLN A 1 81 ? -3.166 -0.312 14.137 1.00 84.69 81 GLN A C 1
ATOM 682 O O . GLN A 1 81 ? -4.178 -0.250 14.825 1.00 84.69 81 GLN A O 1
ATOM 687 N N . SER A 1 82 ? -2.673 -1.480 13.718 1.00 86.88 82 SER A N 1
ATOM 688 C CA . SER A 1 82 ? -3.296 -2.769 14.034 1.00 86.88 82 SER A CA 1
ATOM 689 C C . SER A 1 82 ? -3.239 -3.095 15.526 1.00 86.88 82 SER A C 1
ATOM 691 O O . SER A 1 82 ? -4.218 -3.607 16.062 1.00 86.88 82 SER A O 1
ATOM 693 N N . HIS A 1 83 ? -2.152 -2.735 16.218 1.00 88.81 83 HIS A N 1
ATOM 694 C CA . HIS A 1 83 ? -2.055 -2.881 17.671 1.00 88.81 83 HIS A CA 1
ATOM 695 C C . HIS A 1 83 ? -3.034 -1.957 18.393 1.00 88.81 83 HIS A C 1
ATOM 697 O O . HIS A 1 83 ? -3.726 -2.407 19.301 1.00 88.81 83 HIS A O 1
ATOM 703 N N . VAL A 1 84 ? -3.158 -0.702 17.950 1.00 88.31 84 VAL A N 1
ATOM 704 C CA . VAL A 1 84 ? -4.160 0.232 18.486 1.00 88.31 84 VAL A CA 1
ATOM 705 C C . VAL A 1 84 ? -5.574 -0.294 18.234 1.00 88.31 84 VAL A C 1
ATOM 707 O O . VAL A 1 84 ? -6.386 -0.333 19.151 1.00 88.31 84 VAL A O 1
ATOM 710 N N . ALA A 1 85 ? -5.871 -0.776 17.027 1.00 87.62 85 ALA A N 1
ATOM 711 C CA . ALA A 1 85 ? -7.174 -1.350 16.707 1.00 87.62 85 ALA A CA 1
ATOM 712 C C . ALA A 1 85 ? -7.473 -2.610 17.539 1.00 87.62 85 ALA A C 1
ATOM 714 O O . ALA A 1 85 ? -8.593 -2.779 18.016 1.00 87.62 85 ALA A O 1
ATOM 715 N N . ALA A 1 86 ? -6.487 -3.487 17.751 1.00 90.00 86 ALA A N 1
ATOM 716 C CA . ALA A 1 86 ? -6.624 -4.663 18.610 1.00 90.00 86 ALA A CA 1
ATOM 717 C C . ALA A 1 86 ? -6.865 -4.271 20.075 1.00 90.00 86 ALA A C 1
ATOM 719 O O . ALA A 1 86 ? -7.758 -4.822 20.716 1.00 90.00 86 ALA A O 1
ATOM 720 N N . PHE A 1 87 ? -6.136 -3.271 20.576 1.00 92.19 87 PHE A N 1
ATOM 721 C CA . PHE A 1 87 ? -6.350 -2.711 21.907 1.00 92.19 87 PHE A CA 1
ATOM 722 C C . PHE A 1 87 ? -7.764 -2.132 22.056 1.00 92.19 87 PHE A C 1
ATOM 724 O O . PHE A 1 87 ? -8.465 -2.473 23.004 1.00 92.19 87 PHE A O 1
ATOM 731 N N . MET A 1 88 ? -8.236 -1.347 21.081 1.00 90.38 88 MET A N 1
ATOM 732 C CA . MET A 1 88 ? -9.597 -0.795 21.079 1.00 90.38 88 MET A CA 1
ATOM 733 C C . MET A 1 88 ? -10.675 -1.887 21.013 1.00 90.38 88 MET A C 1
ATOM 735 O O . MET A 1 88 ? -11.713 -1.761 21.661 1.00 90.38 88 MET A O 1
ATOM 739 N N . LYS A 1 89 ? -10.431 -2.994 20.297 1.00 91.19 89 LYS A N 1
ATOM 740 C CA . LYS A 1 89 ? -11.312 -4.178 20.317 1.00 91.19 89 LYS A CA 1
ATOM 741 C C . LYS A 1 89 ? -11.347 -4.846 21.695 1.00 91.19 89 LYS A C 1
ATOM 743 O O . LYS A 1 89 ? -12.422 -5.237 22.141 1.00 91.19 89 LYS A O 1
ATOM 748 N N . GLY A 1 90 ? -10.206 -4.946 22.376 1.00 93.81 90 GLY A N 1
ATOM 749 C CA . GLY A 1 90 ? -10.139 -5.430 23.757 1.00 93.81 90 GLY A CA 1
ATOM 750 C C . GLY A 1 90 ? -10.910 -4.524 24.719 1.00 93.81 90 GLY A C 1
ATOM 751 O O . GLY A 1 90 ? -11.770 -4.996 25.458 1.00 93.81 90 GLY A O 1
ATOM 752 N N . LEU A 1 91 ? -10.685 -3.209 24.637 1.00 94.19 91 LEU A N 1
ATOM 753 C CA . LEU A 1 91 ? -11.402 -2.212 25.435 1.00 94.19 91 LEU A CA 1
ATOM 754 C C . LEU A 1 91 ? -12.917 -2.274 25.201 1.00 94.19 91 LEU A C 1
ATOM 756 O O . LEU A 1 91 ? -13.689 -2.187 26.151 1.00 94.19 91 LEU A O 1
ATOM 760 N N . ARG A 1 92 ? -13.346 -2.487 23.951 1.00 92.88 92 ARG A N 1
ATOM 761 C CA . ARG A 1 92 ? -14.755 -2.688 23.591 1.00 92.88 92 ARG A CA 1
ATOM 762 C C . ARG A 1 92 ? -15.364 -3.885 24.329 1.00 92.88 92 ARG A C 1
ATOM 764 O O . ARG A 1 92 ? -16.469 -3.762 24.849 1.00 92.88 92 ARG A O 1
ATOM 771 N N . LEU A 1 93 ? -14.666 -5.020 24.390 1.00 95.31 93 LEU A N 1
ATOM 772 C CA . LEU A 1 93 ? -15.144 -6.202 25.118 1.00 95.31 93 LEU A CA 1
ATOM 773 C C . LEU A 1 93 ? -15.261 -5.931 26.621 1.00 95.31 93 LEU A C 1
ATOM 775 O O . LEU A 1 93 ? -16.276 -6.278 27.221 1.00 95.31 93 LEU A O 1
ATOM 779 N N . VAL A 1 94 ? -14.267 -5.262 27.211 1.00 96.25 94 VAL A N 1
ATOM 780 C CA . VAL A 1 94 ? -14.286 -4.896 28.636 1.00 96.25 94 VAL A CA 1
ATOM 781 C C . VAL A 1 94 ? -15.430 -3.928 28.940 1.00 96.25 94 VAL A C 1
ATOM 783 O O . VAL A 1 94 ? -16.187 -4.159 29.878 1.00 96.25 94 VAL A O 1
ATOM 786 N N . ALA A 1 95 ? -15.609 -2.880 28.133 1.00 95.19 95 ALA A N 1
ATOM 787 C CA . ALA A 1 95 ? -16.694 -1.916 28.306 1.00 95.19 95 ALA A CA 1
ATOM 788 C C . ALA A 1 95 ? -18.075 -2.579 28.184 1.00 95.19 95 ALA A C 1
ATOM 790 O O . ALA A 1 95 ? -18.962 -2.300 28.987 1.00 95.19 95 ALA A O 1
ATOM 791 N N . LEU A 1 96 ? -18.244 -3.503 27.231 1.00 95.75 96 LEU A N 1
ATOM 792 C CA . LEU A 1 96 ? -19.483 -4.263 27.072 1.00 95.75 96 LEU A CA 1
ATOM 793 C C . LEU A 1 96 ? -19.747 -5.181 28.277 1.00 95.75 96 LEU A C 1
ATOM 795 O O . LEU A 1 96 ? -20.865 -5.219 28.786 1.00 95.75 96 LEU A O 1
ATOM 799 N N . ALA A 1 97 ? -18.724 -5.884 28.768 1.00 96.94 97 ALA A N 1
ATOM 800 C CA . ALA A 1 97 ? -18.842 -6.728 29.954 1.00 96.94 97 ALA A CA 1
ATOM 801 C C . ALA A 1 97 ? -19.217 -5.906 31.199 1.00 96.94 97 ALA A C 1
ATOM 803 O O . ALA A 1 97 ? -20.128 -6.281 31.935 1.00 96.94 97 ALA A O 1
ATOM 804 N N . MET A 1 98 ? -18.571 -4.752 31.398 1.00 96.44 98 MET A N 1
ATOM 805 C CA . MET A 1 98 ? -18.874 -3.836 32.501 1.00 96.44 98 MET A CA 1
ATOM 806 C C . MET A 1 98 ? -20.280 -3.246 32.395 1.00 96.44 98 MET A C 1
ATOM 808 O O . MET A 1 98 ? -20.970 -3.143 33.408 1.00 96.44 98 MET A O 1
ATOM 812 N N . PHE A 1 99 ? -20.738 -2.913 31.184 1.00 96.31 99 PHE A N 1
ATOM 813 C CA . PHE A 1 99 ? -22.117 -2.496 30.940 1.00 96.31 99 PHE A CA 1
ATOM 814 C C . PHE A 1 99 ? -23.111 -3.553 31.438 1.00 96.31 99 PHE A C 1
ATOM 816 O O . PHE A 1 99 ? -23.955 -3.244 32.280 1.00 96.31 99 PHE A O 1
ATOM 823 N N . TYR A 1 100 ? -22.969 -4.806 30.994 1.00 96.06 100 TYR A N 1
ATOM 824 C CA . TYR A 1 100 ? -23.853 -5.893 31.424 1.00 96.06 100 TYR A CA 1
ATOM 825 C C . TYR A 1 100 ? -23.772 -6.161 32.928 1.00 96.06 100 TYR A C 1
ATOM 827 O O . TYR A 1 100 ? -24.805 -6.371 33.562 1.00 96.06 100 TYR A O 1
ATOM 835 N N . LEU A 1 101 ? -22.574 -6.108 33.516 1.00 96.69 101 LEU A N 1
ATOM 836 C CA . LEU A 1 101 ? -22.380 -6.311 34.951 1.00 96.69 101 LEU A CA 1
ATOM 837 C C . LEU A 1 101 ? -23.102 -5.230 35.767 1.00 96.69 101 LEU A C 1
ATOM 839 O O . LEU A 1 101 ? -23.795 -5.552 36.730 1.00 96.69 101 LEU A O 1
ATOM 843 N N . MET A 1 102 ? -23.013 -3.960 35.357 1.00 94.94 102 MET A N 1
ATOM 844 C CA . MET A 1 102 ? -23.696 -2.851 36.035 1.00 94.94 102 MET A CA 1
ATOM 845 C C . MET A 1 102 ? -25.217 -2.924 35.890 1.00 94.94 102 MET A C 1
ATOM 847 O O . MET A 1 102 ? -25.932 -2.683 36.864 1.00 94.94 102 MET A O 1
ATOM 851 N N . VAL A 1 103 ? -25.717 -3.310 34.712 1.00 92.19 103 VAL A N 1
ATOM 852 C CA . VAL A 1 103 ? -27.154 -3.546 34.495 1.00 92.19 103 VAL A CA 1
ATOM 853 C C . VAL A 1 103 ? -27.648 -4.703 35.364 1.00 92.19 103 VAL A C 1
ATOM 855 O O . VAL A 1 103 ? -28.670 -4.565 36.034 1.00 92.19 103 VAL A O 1
ATOM 858 N N . ALA A 1 104 ? -26.909 -5.814 35.424 1.00 94.06 104 ALA A N 1
ATOM 859 C CA . ALA A 1 104 ? -27.252 -6.961 36.261 1.00 94.06 104 ALA A CA 1
ATOM 860 C C . ALA A 1 104 ? -27.236 -6.603 37.755 1.00 94.06 104 ALA A C 1
ATOM 862 O O . ALA A 1 104 ? -28.183 -6.916 38.474 1.00 94.06 104 ALA A O 1
ATOM 863 N N . ALA A 1 105 ? -26.206 -5.893 38.224 1.00 93.62 105 ALA A N 1
ATOM 864 C CA . ALA A 1 105 ? -26.114 -5.428 39.608 1.00 93.62 105 ALA A CA 1
ATOM 865 C C . ALA A 1 105 ? -27.269 -4.481 39.976 1.00 93.62 105 ALA A C 1
ATOM 867 O O . ALA A 1 105 ? -27.841 -4.603 41.061 1.00 93.62 105 ALA A O 1
ATOM 868 N N . GLY A 1 106 ? -27.643 -3.579 39.061 1.00 89.81 106 GLY A N 1
ATOM 869 C CA . GLY A 1 106 ? -28.827 -2.732 39.199 1.00 89.81 106 GLY A CA 1
ATOM 870 C C . GLY A 1 106 ? -30.109 -3.551 39.292 1.00 89.81 106 GLY A C 1
ATOM 871 O O . GLY A 1 106 ? -30.896 -3.368 40.218 1.00 89.81 106 GLY A O 1
ATOM 872 N N . TYR A 1 107 ? -30.290 -4.515 38.390 1.00 89.19 107 TYR A N 1
ATOM 873 C CA . TYR A 1 107 ? -31.454 -5.396 38.390 1.00 89.19 107 TYR A CA 1
ATOM 874 C C . TYR A 1 107 ? -31.585 -6.181 39.701 1.00 89.19 107 TYR A C 1
ATOM 876 O O . TYR A 1 107 ? -32.632 -6.129 40.341 1.00 89.19 107 TYR A O 1
ATOM 884 N N . PHE A 1 108 ? -30.518 -6.841 40.165 1.00 92.50 108 PHE A N 1
ATOM 885 C CA . PHE A 1 108 ? -30.550 -7.602 41.418 1.00 92.50 108 PHE A CA 1
ATOM 886 C C . PHE A 1 108 ? -30.851 -6.728 42.638 1.00 92.50 108 PHE A C 1
ATOM 888 O O . PHE A 1 108 ? -31.538 -7.184 43.552 1.00 92.50 108 PHE A O 1
ATOM 895 N N . ARG A 1 109 ? -30.386 -5.473 42.644 1.00 90.31 109 ARG A N 1
ATOM 896 C CA . ARG A 1 109 ? -30.656 -4.521 43.726 1.00 90.31 109 ARG A CA 1
ATOM 897 C C . ARG A 1 109 ? -32.122 -4.088 43.780 1.00 90.31 109 ARG A C 1
ATOM 899 O O . ARG A 1 109 ? -32.651 -3.910 44.873 1.00 90.31 109 ARG A O 1
ATOM 906 N N . TYR A 1 110 ? -32.772 -3.926 42.627 1.00 89.00 110 TYR A N 1
ATOM 907 C CA . TYR A 1 110 ? -34.143 -3.408 42.537 1.00 89.00 110 TYR A CA 1
ATOM 908 C C . TYR A 1 110 ? -35.203 -4.468 42.205 1.00 89.00 110 TYR A C 1
ATOM 910 O O . TYR A 1 110 ? -36.373 -4.123 42.079 1.00 89.00 110 TYR A O 1
ATOM 918 N N . ARG A 1 111 ? -34.844 -5.757 42.118 1.00 89.00 111 ARG A N 1
ATOM 919 C CA . ARG A 1 111 ? -35.768 -6.840 41.716 1.00 89.00 111 ARG A CA 1
ATOM 920 C C . ARG A 1 111 ? -37.028 -6.971 42.582 1.00 89.00 111 ARG A C 1
ATOM 922 O O . ARG A 1 111 ? -38.034 -7.477 42.109 1.00 89.00 111 ARG A O 1
ATOM 929 N N . ASN A 1 112 ? -36.959 -6.540 43.843 1.00 92.62 112 ASN A N 1
ATOM 930 C CA . ASN A 1 112 ? -38.060 -6.638 44.807 1.00 92.62 112 ASN A CA 1
ATOM 931 C C . ASN A 1 112 ? -38.914 -5.357 44.876 1.00 92.62 112 ASN A C 1
ATOM 933 O O . ASN A 1 112 ? -39.824 -5.274 45.696 1.00 92.62 112 ASN A O 1
ATOM 937 N N . VAL A 1 113 ? -38.598 -4.332 44.079 1.00 89.81 113 VAL A N 1
ATOM 938 C CA . VAL A 1 113 ? -39.324 -3.057 44.090 1.00 89.81 113 VAL A CA 1
ATOM 939 C C . VAL A 1 113 ? -40.588 -3.192 43.231 1.00 89.81 113 VAL A C 1
ATOM 941 O O . VAL A 1 113 ? -40.508 -3.740 42.129 1.00 89.81 113 VAL A O 1
ATOM 944 N N . PRO A 1 114 ? -41.754 -2.692 43.684 1.00 92.25 114 PRO A N 1
ATOM 945 C CA . PRO A 1 114 ? -42.968 -2.692 42.873 1.00 92.25 114 PRO A CA 1
ATOM 946 C C . PRO A 1 114 ? -42.745 -1.955 41.545 1.00 92.25 114 PRO A C 1
ATOM 948 O O . PRO A 1 114 ? -42.096 -0.907 41.495 1.00 92.25 114 PRO A O 1
ATOM 951 N N . SER A 1 115 ? -43.311 -2.493 40.462 1.00 87.25 115 SER A N 1
ATOM 952 C CA . SER A 1 115 ? -43.062 -2.057 39.078 1.00 87.25 115 SER A CA 1
ATOM 953 C C . SER A 1 115 ? -43.311 -0.563 38.834 1.00 87.25 115 SER A C 1
ATOM 955 O O . SER A 1 115 ? -42.629 0.041 38.010 1.00 87.25 115 SER A O 1
ATOM 957 N N . GLN A 1 116 ? -44.223 0.051 39.594 1.00 89.69 116 GLN A N 1
ATOM 958 C CA . GLN A 1 116 ? -44.556 1.477 39.517 1.00 89.69 116 GLN A CA 1
ATOM 959 C C . GLN A 1 116 ? -43.395 2.401 39.931 1.00 89.69 116 GLN A C 1
ATOM 961 O O . GLN A 1 116 ? -43.262 3.497 39.394 1.00 89.69 116 GLN A O 1
ATOM 966 N N . LEU A 1 117 ? -42.529 1.964 40.854 1.00 86.19 117 LEU A N 1
ATOM 967 C CA . LEU A 1 117 ? -41.393 2.754 41.355 1.00 86.19 117 LEU A CA 1
ATOM 968 C C . LEU A 1 117 ? -40.072 2.415 40.652 1.00 86.19 117 LEU A C 1
ATOM 970 O O . LEU A 1 117 ? -39.075 3.111 40.833 1.00 86.19 117 LEU A O 1
ATOM 974 N N . LEU A 1 118 ? -40.051 1.356 39.844 1.00 83.75 118 LEU A N 1
ATOM 975 C CA . LEU A 1 118 ? -38.825 0.781 39.302 1.00 83.75 118 LEU A CA 1
ATOM 976 C C . LEU A 1 118 ? -38.137 1.700 38.278 1.00 83.75 118 LEU A C 1
ATOM 978 O O . LEU A 1 118 ? -36.932 1.915 38.364 1.00 83.75 118 LEU A O 1
ATOM 982 N N . LEU A 1 119 ? -38.897 2.293 37.353 1.00 83.44 119 LEU A N 1
ATOM 983 C CA . LEU A 1 119 ? -38.397 3.223 36.329 1.00 83.44 119 LEU A CA 1
ATOM 984 C C . LEU A 1 119 ? -37.733 4.493 36.903 1.00 83.44 119 LEU A C 1
ATOM 986 O O . LEU A 1 119 ? -36.587 4.766 36.534 1.00 83.44 119 LEU A O 1
ATOM 990 N N . PRO A 1 120 ? -38.373 5.259 37.811 1.00 85.75 120 PRO A N 1
ATOM 991 C CA . PRO A 1 120 ? -37.745 6.445 38.394 1.00 85.75 120 PRO A CA 1
ATOM 992 C C . PRO A 1 120 ? -36.546 6.098 39.291 1.00 85.75 120 PRO A C 1
ATOM 994 O O . PRO A 1 120 ? -35.546 6.818 39.269 1.00 85.75 120 PRO A O 1
ATOM 997 N N . LEU A 1 121 ? -36.583 4.971 40.020 1.00 82.62 121 LEU A N 1
ATOM 998 C CA . LEU A 1 121 ? -35.424 4.508 40.793 1.00 82.62 121 LEU A CA 1
ATOM 999 C C . LEU A 1 121 ? -34.253 4.074 39.905 1.00 82.62 121 LEU A C 1
ATOM 1001 O O . LEU A 1 121 ? -33.106 4.363 40.246 1.00 82.62 121 LEU A O 1
ATOM 1005 N N . LEU A 1 122 ? -34.515 3.410 38.773 1.00 80.56 122 LEU A N 1
ATOM 1006 C CA . LEU A 1 122 ? -33.465 3.075 37.809 1.00 80.56 122 LEU A CA 1
ATOM 1007 C C . LEU A 1 122 ? -32.854 4.342 37.205 1.00 80.56 122 LEU A C 1
ATOM 1009 O O . LEU A 1 122 ? -31.632 4.448 37.156 1.00 80.56 122 LEU A O 1
ATOM 1013 N N . GLY A 1 123 ? -33.679 5.312 36.800 1.00 81.94 123 GLY A N 1
ATOM 1014 C CA . GLY A 1 123 ? -33.209 6.569 36.207 1.00 81.94 123 GLY A CA 1
ATOM 1015 C C . GLY A 1 123 ? -32.308 7.390 37.138 1.00 81.94 123 GLY A C 1
ATOM 1016 O O . GLY A 1 123 ? -31.347 8.001 36.678 1.00 81.94 123 GLY A O 1
ATOM 1017 N N . GLY A 1 124 ? -32.567 7.356 38.450 1.00 85.19 124 GLY A N 1
ATOM 1018 C CA . GLY A 1 124 ? -31.738 8.022 39.462 1.00 85.19 124 GLY A CA 1
ATOM 1019 C C . GLY A 1 124 ? -30.552 7.195 39.975 1.00 85.19 124 GLY A C 1
ATOM 1020 O O . GLY A 1 124 ? -29.741 7.694 40.759 1.00 85.19 124 GLY A O 1
ATOM 1021 N N . SER A 1 125 ? -30.432 5.925 39.580 1.00 91.94 125 SER A N 1
ATOM 1022 C CA . SER A 1 125 ? -29.404 5.042 40.124 1.00 91.94 125 SER A CA 1
ATOM 1023 C C . SER A 1 125 ? -28.036 5.311 39.500 1.00 91.94 125 SER A C 1
ATOM 1025 O O . SER A 1 125 ? -27.852 5.271 38.281 1.00 91.94 125 SER A O 1
ATOM 1027 N N . LYS A 1 126 ? -27.020 5.469 40.357 1.00 91.31 126 LYS A N 1
ATOM 1028 C CA . LYS A 1 126 ? -25.614 5.593 39.935 1.00 91.31 126 LYS A CA 1
ATOM 1029 C C . LYS A 1 126 ? -25.149 4.397 39.091 1.00 91.31 126 LYS A C 1
ATOM 1031 O O . LYS A 1 126 ? -24.295 4.565 38.228 1.00 91.31 126 LYS A O 1
ATOM 1036 N N . GLN A 1 127 ? -25.718 3.206 39.311 1.00 91.50 127 GLN A N 1
ATOM 1037 C CA . GLN A 1 127 ? -25.379 1.993 38.554 1.00 91.50 127 GLN A CA 1
ATOM 1038 C C . GLN A 1 127 ? -25.852 2.081 37.099 1.00 91.50 127 GLN A C 1
ATOM 1040 O O . GLN A 1 127 ? -25.107 1.732 36.185 1.00 91.50 127 GLN A O 1
ATOM 1045 N N . VAL A 1 128 ? -27.054 2.616 36.873 1.00 88.88 128 VAL A N 1
ATOM 1046 C CA . VAL A 1 128 ? -27.616 2.793 35.527 1.00 88.88 128 VAL A CA 1
ATOM 1047 C C . VAL A 1 128 ? -26.858 3.884 34.777 1.00 88.88 128 VAL A C 1
ATOM 1049 O O . VAL A 1 128 ? -26.438 3.652 33.646 1.00 88.88 128 VAL A O 1
ATOM 1052 N N . LEU A 1 129 ? -26.568 5.017 35.422 1.00 91.88 129 LEU A N 1
ATOM 1053 C CA . LEU A 1 129 ? -25.732 6.070 34.831 1.00 91.88 129 LEU A CA 1
ATOM 1054 C C . LEU A 1 129 ? -24.339 5.550 34.440 1.00 91.88 129 LEU A C 1
ATOM 1056 O O . LEU A 1 129 ? -23.858 5.821 33.340 1.00 91.88 129 LEU A O 1
ATOM 1060 N N . CYS A 1 130 ? -23.717 4.746 35.306 1.00 94.56 130 CYS A N 1
ATOM 1061 C CA . CYS A 1 130 ? -22.432 4.112 35.022 1.00 94.56 130 CYS A CA 1
ATOM 1062 C C . CYS A 1 130 ? -22.527 3.135 33.836 1.00 94.56 130 CYS A C 1
ATOM 1064 O O . CYS A 1 130 ? -21.659 3.140 32.965 1.00 94.56 130 CYS A O 1
ATOM 1066 N N . SER A 1 131 ? -23.612 2.357 33.740 1.00 94.19 131 SER A N 1
ATOM 1067 C CA . SER A 1 131 ? -23.850 1.478 32.591 1.00 94.19 131 SER A CA 1
ATOM 1068 C C . SER A 1 131 ? -23.961 2.272 31.279 1.00 94.19 131 SER A C 1
ATOM 1070 O O . SER A 1 131 ? -23.267 1.960 30.313 1.00 94.19 131 SER A O 1
ATOM 1072 N N . ILE A 1 132 ? -24.724 3.369 31.256 1.00 93.94 132 ILE A N 1
ATOM 1073 C CA . ILE A 1 132 ? -24.864 4.225 30.069 1.00 93.94 132 ILE A CA 1
ATOM 1074 C C . ILE A 1 132 ? -23.501 4.799 29.656 1.00 93.94 132 ILE A C 1
ATOM 1076 O O . ILE A 1 132 ? -23.173 4.808 28.470 1.00 93.94 132 ILE A O 1
ATOM 1080 N N . ALA A 1 133 ? -22.669 5.210 30.618 1.00 95.44 133 ALA A N 1
ATOM 1081 C CA . ALA A 1 133 ? -21.314 5.683 30.339 1.00 95.44 133 ALA A CA 1
ATOM 1082 C C . ALA A 1 133 ? -20.432 4.595 29.692 1.00 95.44 133 ALA A C 1
ATOM 1084 O O . ALA A 1 133 ? -19.761 4.867 28.695 1.00 95.44 133 ALA A O 1
ATOM 1085 N N . TYR A 1 134 ? -20.467 3.354 30.193 1.00 96.19 134 TYR A N 1
ATOM 1086 C CA . TYR A 1 134 ? -19.756 2.231 29.565 1.00 96.19 134 TYR A CA 1
ATOM 1087 C C . TYR A 1 134 ? -20.288 1.901 28.167 1.00 96.19 134 TYR A C 1
ATOM 1089 O O . TYR A 1 134 ? -19.503 1.585 27.273 1.00 96.19 134 TYR A O 1
ATOM 1097 N N . PHE A 1 135 ? -21.598 2.019 27.947 1.00 95.88 135 PHE A N 1
ATOM 1098 C CA . PHE A 1 135 ? -22.198 1.832 26.628 1.00 95.88 135 PHE A CA 1
ATOM 1099 C C . PHE A 1 135 ? -21.745 2.911 25.632 1.00 95.88 135 PHE A C 1
ATOM 1101 O O . PHE A 1 135 ? -21.369 2.600 24.502 1.00 95.88 135 PHE A O 1
ATOM 1108 N N . LEU A 1 136 ? -21.692 4.177 26.053 1.00 95.25 136 LEU A N 1
ATOM 1109 C CA . LEU A 1 136 ? -21.145 5.261 25.233 1.00 95.25 136 LEU A CA 1
ATOM 1110 C C . LEU A 1 136 ? -19.661 5.035 24.921 1.00 95.25 136 LEU A C 1
ATOM 1112 O O . LEU A 1 136 ? -19.252 5.162 23.767 1.00 95.25 136 LEU A O 1
ATOM 1116 N N . ALA A 1 137 ? -18.865 4.629 25.914 1.00 94.06 137 ALA A N 1
ATOM 1117 C CA . ALA A 1 137 ? -17.462 4.273 25.708 1.00 94.06 137 ALA A CA 1
ATOM 1118 C C . ALA A 1 137 ? -17.306 3.113 24.706 1.00 94.06 137 ALA A C 1
ATOM 1120 O O . ALA A 1 137 ? -16.436 3.163 23.836 1.00 94.06 137 ALA A O 1
ATOM 1121 N N . TYR A 1 138 ? -18.184 2.107 24.772 1.00 95.44 138 TYR A N 1
ATOM 1122 C CA . TYR A 1 138 ? -18.257 1.020 23.797 1.00 95.44 138 TYR A CA 1
ATOM 1123 C C . TYR A 1 138 ? -18.546 1.537 22.379 1.00 95.44 138 TYR A C 1
ATOM 1125 O O . TYR A 1 138 ? -17.863 1.130 21.440 1.00 95.44 138 TYR A O 1
ATOM 1133 N N . MET A 1 139 ? -19.503 2.456 22.213 1.00 94.81 139 MET A N 1
ATOM 1134 C CA . MET A 1 139 ? -19.853 3.028 20.905 1.00 94.81 139 MET A CA 1
ATOM 1135 C C . MET A 1 139 ? -18.708 3.858 20.313 1.00 94.81 139 MET A C 1
ATOM 1137 O O . MET A 1 139 ? -18.400 3.733 19.127 1.00 94.81 139 MET A O 1
ATOM 1141 N N . VAL A 1 140 ? -18.023 4.656 21.139 1.00 92.69 140 VAL A N 1
ATOM 1142 C CA . VAL A 1 140 ? -16.830 5.406 20.717 1.00 92.69 140 VAL A CA 1
ATOM 1143 C C . VAL A 1 140 ? -15.714 4.446 20.310 1.00 92.69 140 VAL A C 1
ATOM 1145 O O . VAL A 1 140 ? -15.126 4.597 19.238 1.00 92.69 140 VAL A O 1
ATOM 1148 N N . ALA A 1 141 ? -15.450 3.416 21.119 1.00 91.12 141 ALA A N 1
ATOM 1149 C CA . ALA A 1 141 ? -14.432 2.421 20.804 1.00 91.12 141 ALA A CA 1
ATOM 1150 C C . ALA A 1 141 ? -14.759 1.639 19.522 1.00 91.12 141 ALA A C 1
ATOM 1152 O O . ALA A 1 141 ? -13.858 1.359 18.730 1.00 91.12 141 ALA A O 1
ATOM 1153 N N . TYR A 1 142 ? -16.040 1.340 19.289 1.00 91.25 142 TYR A N 1
ATOM 1154 C CA . TYR A 1 142 ? -16.531 0.724 18.061 1.00 91.25 142 TYR A CA 1
ATOM 1155 C C . TYR A 1 142 ? -16.235 1.593 16.836 1.00 91.25 142 TYR A C 1
ATOM 1157 O O . TYR A 1 142 ? -15.588 1.126 15.901 1.00 91.25 142 TYR A O 1
ATOM 1165 N N . ALA A 1 143 ? -16.629 2.869 16.871 1.00 88.31 143 ALA A N 1
ATOM 1166 C CA . ALA A 1 143 ? -16.421 3.796 15.761 1.00 88.31 143 ALA A CA 1
ATOM 1167 C C . ALA A 1 143 ? -14.931 4.004 15.433 1.00 88.31 143 ALA A C 1
ATOM 1169 O O . ALA A 1 143 ? -14.558 4.098 14.264 1.00 88.31 143 ALA A O 1
ATOM 1170 N N . VAL A 1 144 ? -14.061 4.050 16.449 1.00 85.88 144 VAL A N 1
ATOM 1171 C CA . VAL A 1 144 ? -12.606 4.169 16.248 1.00 85.88 144 VAL A CA 1
ATOM 1172 C C . VAL A 1 144 ? -12.017 2.887 15.657 1.00 85.88 144 VAL A C 1
ATOM 1174 O O . VAL A 1 144 ? -11.187 2.961 14.752 1.00 85.88 144 VAL A O 1
ATOM 1177 N N . ALA A 1 145 ? -12.443 1.717 16.138 1.00 85.25 145 ALA A N 1
ATOM 1178 C CA . ALA A 1 145 ? -11.947 0.436 15.642 1.00 85.25 145 ALA A CA 1
ATOM 1179 C C . ALA A 1 145 ? -12.345 0.179 14.179 1.00 85.25 145 ALA A C 1
ATOM 1181 O O . ALA A 1 145 ? -11.559 -0.409 13.436 1.00 85.25 145 ALA A O 1
ATOM 1182 N N . ASP A 1 146 ? -13.532 0.630 13.767 1.00 82.75 146 ASP A N 1
ATOM 1183 C CA . ASP A 1 146 ? -14.052 0.414 12.413 1.00 82.75 146 ASP A CA 1
ATOM 1184 C C . ASP A 1 146 ? -13.374 1.315 11.363 1.00 82.75 146 ASP A C 1
ATOM 1186 O O . ASP A 1 146 ? -13.179 0.924 10.215 1.00 82.75 146 ASP A O 1
ATOM 1190 N N . ARG A 1 147 ? -12.879 2.493 11.773 1.00 78.50 147 ARG A N 1
ATOM 1191 C CA . ARG A 1 147 ? -12.110 3.406 10.903 1.00 78.50 147 ARG A CA 1
ATOM 1192 C C . ARG A 1 147 ? -10.723 2.886 10.504 1.00 78.50 147 ARG A C 1
ATOM 1194 O O . ARG A 1 147 ? -10.059 3.513 9.677 1.00 78.50 147 ARG A O 1
ATOM 1201 N N . ALA A 1 148 ? -10.268 1.758 11.050 1.00 71.19 148 ALA A N 1
ATOM 1202 C CA . ALA A 1 148 ? -9.006 1.121 10.675 1.00 71.19 148 ALA A CA 1
ATOM 1203 C C . ALA A 1 148 ? -9.118 0.403 9.310 1.00 71.19 148 ALA A C 1
ATOM 1205 O O . ALA A 1 148 ? -9.031 -0.823 9.217 1.00 71.19 148 ALA A O 1
ATOM 1206 N N . HIS A 1 149 ? -9.331 1.159 8.230 1.00 69.50 149 HIS A N 1
ATOM 1207 C CA . HIS A 1 149 ? -9.377 0.615 6.873 1.00 69.50 149 HIS A CA 1
ATOM 1208 C C . HIS A 1 149 ? -7.990 0.222 6.344 1.00 69.50 149 HIS A C 1
ATOM 1210 O O . HIS A 1 149 ? -6.957 0.775 6.725 1.00 69.50 149 HIS A O 1
ATOM 1216 N N . LYS A 1 150 ? -7.976 -0.746 5.418 1.00 70.56 150 LYS A N 1
ATOM 1217 C CA . LYS A 1 150 ? -6.769 -1.169 4.696 1.00 70.56 150 LYS A CA 1
ATOM 1218 C C . LYS A 1 150 ? -6.249 -0.009 3.843 1.00 70.56 150 LYS A C 1
ATOM 1220 O O . LYS A 1 150 ? -7.002 0.555 3.056 1.00 70.56 150 LYS A O 1
ATOM 1225 N N . ASP A 1 151 ? -4.962 0.306 3.973 1.00 76.69 151 ASP A N 1
ATOM 1226 C CA . ASP A 1 151 ? -4.310 1.384 3.223 1.00 76.69 151 ASP A CA 1
ATOM 1227 C C . ASP A 1 151 ? -4.369 1.107 1.702 1.00 76.69 151 ASP A C 1
ATOM 1229 O O . ASP A 1 151 ? -3.700 0.176 1.232 1.00 76.69 151 ASP A O 1
ATOM 1233 N N . PRO A 1 152 ? -5.125 1.890 0.903 1.00 81.88 152 PRO A N 1
ATOM 1234 C CA . PRO A 1 152 ? -5.289 1.649 -0.533 1.00 81.88 152 PRO A CA 1
ATOM 1235 C C . PRO A 1 152 ? -3.977 1.799 -1.310 1.00 81.88 152 PRO A C 1
ATOM 1237 O O . PRO A 1 152 ? -3.822 1.238 -2.398 1.00 81.88 152 PRO A O 1
ATOM 1240 N N . MET A 1 153 ? -2.999 2.525 -0.765 1.00 82.06 153 MET A N 1
ATOM 1241 C CA . MET A 1 153 ? -1.708 2.694 -1.419 1.00 82.06 153 MET A CA 1
ATOM 1242 C C . MET A 1 153 ? -0.857 1.424 -1.371 1.00 82.06 153 MET A C 1
ATOM 1244 O O . MET A 1 153 ? -0.051 1.205 -2.269 1.00 82.06 153 MET A O 1
ATOM 1248 N N . SER A 1 154 ? -1.043 0.566 -0.363 1.00 84.94 154 SER A N 1
ATOM 1249 C CA . SER A 1 154 ? -0.331 -0.717 -0.288 1.00 84.94 154 SER A CA 1
ATOM 1250 C C . SER A 1 154 ? -0.631 -1.592 -1.511 1.00 84.94 154 SER A C 1
ATOM 1252 O O . SER A 1 154 ? 0.282 -2.154 -2.113 1.00 84.94 154 SER A O 1
ATOM 1254 N N . VAL A 1 155 ? -1.893 -1.596 -1.953 1.00 87.25 155 VAL A N 1
ATOM 1255 C CA . VAL A 1 155 ? -2.345 -2.282 -3.170 1.00 87.25 155 VAL A CA 1
ATOM 1256 C C . VAL A 1 155 ? -1.731 -1.645 -4.417 1.00 87.25 155 VAL A C 1
ATOM 1258 O O . VAL A 1 155 ? -1.281 -2.356 -5.313 1.00 87.25 155 VAL A O 1
ATOM 1261 N N . LYS A 1 156 ? -1.673 -0.307 -4.481 1.00 88.38 156 LYS A N 1
ATOM 1262 C CA . LYS A 1 156 ? -1.045 0.409 -5.605 1.00 88.38 156 LYS A CA 1
ATOM 1263 C C . LYS A 1 156 ? 0.448 0.087 -5.725 1.00 88.38 156 LYS A C 1
ATOM 1265 O O . LYS A 1 156 ? 0.908 -0.219 -6.820 1.00 88.38 156 LYS A O 1
ATOM 1270 N N . LEU A 1 157 ? 1.184 0.096 -4.613 1.00 88.94 157 LEU A N 1
ATOM 1271 C CA . LEU A 1 157 ? 2.612 -0.239 -4.587 1.00 88.94 157 LEU A CA 1
ATOM 1272 C C . LEU A 1 157 ? 2.867 -1.703 -4.968 1.00 88.94 157 LEU A C 1
ATOM 1274 O O . LEU A 1 157 ? 3.795 -1.983 -5.719 1.00 88.94 157 LEU A O 1
ATOM 1278 N N . GLN A 1 158 ? 2.012 -2.629 -4.529 1.00 91.25 158 GLN A N 1
ATOM 1279 C CA . GLN A 1 158 ? 2.119 -4.037 -4.914 1.00 91.25 158 GLN A CA 1
ATOM 1280 C C . GLN A 1 158 ? 1.892 -4.243 -6.421 1.00 91.25 158 GLN A C 1
ATOM 1282 O O . GLN A 1 158 ? 2.625 -4.996 -7.059 1.00 91.25 158 GLN A O 1
ATOM 1287 N N . ARG A 1 159 ? 0.914 -3.542 -7.012 1.00 91.88 159 ARG A N 1
ATOM 1288 C CA . ARG A 1 159 ? 0.702 -3.547 -8.472 1.00 91.88 159 ARG A CA 1
ATOM 1289 C C . ARG A 1 159 ? 1.897 -2.965 -9.223 1.00 91.88 159 ARG A C 1
ATOM 1291 O O . ARG A 1 159 ? 2.246 -3.473 -10.286 1.00 91.88 159 ARG A O 1
ATOM 1298 N N . LEU A 1 160 ? 2.520 -1.923 -8.676 1.00 91.25 160 LEU A N 1
ATOM 1299 C CA . LEU A 1 160 ? 3.722 -1.324 -9.249 1.00 91.25 160 LEU A CA 1
ATOM 1300 C C . LEU A 1 160 ? 4.886 -2.319 -9.246 1.00 91.25 160 LEU A C 1
ATOM 1302 O O . LEU A 1 160 ? 5.475 -2.534 -10.298 1.00 91.25 160 LEU A O 1
ATOM 1306 N N . LEU A 1 161 ? 5.153 -2.991 -8.120 1.00 93.81 161 LEU A N 1
ATOM 1307 C CA . LEU A 1 161 ? 6.183 -4.036 -8.042 1.00 93.81 161 LEU A CA 1
ATOM 1308 C C . LEU A 1 161 ? 5.957 -5.146 -9.069 1.00 93.81 161 LEU A C 1
ATOM 1310 O O . LEU A 1 161 ? 6.875 -5.504 -9.799 1.00 93.81 161 LEU A O 1
ATOM 1314 N N . TYR A 1 162 ? 4.724 -5.646 -9.172 1.00 94.94 162 TYR A N 1
ATOM 1315 C CA . TYR A 1 162 ? 4.379 -6.655 -10.173 1.00 94.94 162 TYR A CA 1
ATOM 1316 C C . TYR A 1 162 ? 4.624 -6.154 -11.605 1.00 94.94 162 TYR A C 1
ATOM 1318 O O . TYR A 1 162 ? 5.127 -6.892 -12.448 1.00 94.94 162 TYR A O 1
ATOM 1326 N N . SER A 1 163 ? 4.318 -4.882 -11.871 1.00 93.69 163 SER A N 1
ATOM 1327 C CA . SER A 1 163 ? 4.564 -4.264 -13.176 1.00 93.69 163 SER A CA 1
ATOM 1328 C C . SER A 1 163 ? 6.060 -4.150 -13.482 1.00 93.69 163 SER A C 1
ATOM 1330 O O . SER A 1 163 ? 6.459 -4.447 -14.602 1.00 93.69 163 SER A O 1
ATOM 1332 N N . CYS A 1 164 ? 6.899 -3.787 -12.506 1.00 93.75 164 CYS A N 1
ATOM 1333 C CA . CYS A 1 164 ? 8.355 -3.758 -12.684 1.00 93.75 164 CYS A CA 1
ATOM 1334 C C . CYS A 1 164 ? 8.939 -5.150 -12.962 1.00 93.75 164 CYS A C 1
ATOM 1336 O O . CYS A 1 164 ? 9.738 -5.303 -13.888 1.00 93.75 164 CYS A O 1
ATOM 1338 N N . MET A 1 165 ? 8.493 -6.170 -12.220 1.00 93.69 165 MET A N 1
ATOM 1339 C CA . MET A 1 165 ? 8.930 -7.553 -12.434 1.00 93.69 165 MET A CA 1
ATOM 1340 C C . MET A 1 165 ? 8.562 -8.034 -13.836 1.00 93.69 165 MET A C 1
ATOM 1342 O O . MET A 1 165 ? 9.388 -8.630 -14.525 1.00 93.69 165 MET A O 1
ATOM 1346 N N . ARG A 1 166 ? 7.340 -7.721 -14.277 1.00 95.56 166 ARG A N 1
ATOM 1347 C CA . ARG A 1 166 ? 6.867 -8.046 -15.620 1.00 95.56 166 ARG A CA 1
ATOM 1348 C C . ARG A 1 166 ? 7.696 -7.352 -16.702 1.00 95.56 166 ARG A C 1
ATOM 1350 O O . ARG A 1 166 ? 8.106 -8.015 -17.641 1.00 95.56 166 ARG A O 1
ATOM 1357 N N . LEU A 1 167 ? 7.989 -6.058 -16.563 1.00 93.00 167 LEU A N 1
ATOM 1358 C CA . LEU A 1 167 ? 8.834 -5.338 -17.527 1.00 93.00 167 LEU A CA 1
ATOM 1359 C C . LEU A 1 167 ? 10.255 -5.902 -17.579 1.00 93.00 167 LEU A C 1
ATOM 1361 O O . LEU A 1 167 ? 10.846 -6.017 -18.646 1.00 93.00 167 LEU A O 1
ATOM 1365 N N . THR A 1 168 ? 10.801 -6.297 -16.430 1.00 94.88 168 THR A N 1
ATOM 1366 C CA . THR A 1 168 ? 12.117 -6.942 -16.371 1.00 94.88 168 THR A CA 1
ATOM 1367 C C . THR A 1 168 ? 12.111 -8.288 -17.101 1.00 94.88 168 THR A C 1
ATOM 1369 O O . THR A 1 168 ? 13.080 -8.610 -17.788 1.00 94.88 168 THR A O 1
ATOM 1372 N N . GLN A 1 169 ? 11.028 -9.062 -16.977 1.00 93.38 169 GLN A N 1
ATOM 1373 C CA . GLN A 1 169 ? 10.829 -10.300 -17.735 1.00 93.38 169 GLN A CA 1
ATOM 1374 C C . GLN A 1 169 ? 10.691 -10.021 -19.232 1.00 93.38 169 GLN A C 1
ATOM 1376 O O . GLN A 1 169 ? 11.429 -10.621 -19.999 1.00 93.38 169 GLN A O 1
ATOM 1381 N N . GLU A 1 170 ? 9.866 -9.049 -19.634 1.00 93.25 170 GLU A N 1
ATOM 1382 C CA . GLU A 1 170 ? 9.684 -8.659 -21.042 1.00 93.25 170 GLU A CA 1
ATOM 1383 C C . GLU A 1 170 ? 11.024 -8.278 -21.706 1.00 93.25 170 GLU A C 1
ATOM 1385 O O . GLU A 1 170 ? 11.330 -8.761 -22.795 1.00 93.25 170 GLU A O 1
ATOM 1390 N N . ILE A 1 171 ? 11.894 -7.523 -21.016 1.00 92.31 171 ILE A N 1
ATOM 1391 C CA . ILE A 1 171 ? 13.246 -7.207 -21.519 1.00 92.31 171 ILE A CA 1
ATOM 1392 C C . ILE A 1 171 ? 14.098 -8.474 -21.697 1.00 92.31 171 ILE A C 1
ATOM 1394 O O . ILE A 1 171 ? 14.831 -8.599 -22.682 1.00 92.31 171 ILE A O 1
ATOM 1398 N N . ASN A 1 172 ? 14.058 -9.397 -20.732 1.00 92.50 172 ASN A N 1
ATOM 1399 C CA . ASN A 1 172 ? 14.839 -10.634 -20.796 1.00 92.50 172 ASN A CA 1
ATOM 1400 C C . ASN A 1 172 ? 14.330 -11.566 -21.902 1.00 92.50 172 ASN A C 1
ATOM 1402 O O . ASN A 1 172 ? 15.143 -12.109 -22.646 1.00 92.50 172 ASN A O 1
ATOM 1406 N N . ASP A 1 173 ? 13.014 -11.699 -22.042 1.00 93.88 173 ASP A N 1
ATOM 1407 C CA . ASP A 1 173 ? 12.373 -12.508 -23.075 1.00 93.88 173 ASP A CA 1
ATOM 1408 C C . ASP A 1 173 ? 12.718 -11.954 -24.464 1.00 93.88 173 ASP A C 1
ATOM 1410 O O . ASP A 1 173 ? 13.219 -12.687 -25.318 1.00 93.88 173 ASP A O 1
ATOM 1414 N N . TYR A 1 174 ? 12.588 -10.636 -24.663 1.00 91.50 174 TYR A N 1
ATOM 1415 C CA . TYR A 1 174 ? 12.974 -9.986 -25.917 1.00 91.50 174 TYR A CA 1
ATOM 1416 C C . TYR A 1 174 ? 14.464 -10.167 -26.235 1.00 91.50 174 TYR A C 1
ATOM 1418 O O . TYR A 1 174 ? 14.838 -10.361 -27.396 1.00 91.50 174 TYR A O 1
ATOM 1426 N N . ARG A 1 175 ? 15.344 -10.122 -25.226 1.00 89.12 175 ARG A N 1
ATOM 1427 C CA . ARG A 1 175 ? 16.774 -10.401 -25.417 1.00 89.12 175 ARG A CA 1
ATOM 1428 C C . ARG A 1 175 ? 17.000 -11.811 -25.944 1.00 89.12 175 ARG A C 1
ATOM 1430 O O . ARG A 1 175 ? 17.710 -11.945 -26.933 1.00 89.12 175 ARG A O 1
ATOM 1437 N N . VAL A 1 176 ? 16.390 -12.822 -25.328 1.00 91.75 176 VAL A N 1
ATOM 1438 C CA . VAL A 1 176 ? 16.518 -14.223 -25.761 1.00 91.75 176 VAL A CA 1
ATOM 1439 C C . VAL A 1 176 ? 15.971 -14.407 -27.181 1.00 91.75 176 VAL A C 1
ATOM 1441 O O . VAL A 1 176 ? 16.613 -15.042 -28.014 1.00 91.75 176 VAL A O 1
ATOM 1444 N N . GLU A 1 177 ? 14.828 -13.797 -27.502 1.00 90.44 177 GLU A N 1
ATOM 1445 C CA . GLU A 1 177 ? 14.225 -13.880 -28.840 1.00 90.44 177 GLU A CA 1
ATOM 1446 C C . GLU A 1 177 ? 15.092 -13.228 -29.931 1.00 90.44 177 GLU A C 1
ATOM 1448 O O . GLU A 1 177 ? 15.159 -13.718 -31.062 1.00 90.44 177 GLU A O 1
ATOM 1453 N N . THR A 1 178 ? 15.772 -12.125 -29.606 1.00 88.62 178 THR A N 1
ATOM 1454 C CA . THR A 1 178 ? 16.550 -11.336 -30.576 1.00 88.62 178 THR A CA 1
ATOM 1455 C C . THR A 1 178 ? 18.046 -11.643 -30.587 1.00 88.62 178 THR A C 1
ATOM 1457 O O . THR A 1 178 ? 18.748 -11.155 -31.471 1.00 88.62 178 THR A O 1
ATOM 1460 N N . GLU A 1 179 ? 18.549 -12.481 -29.679 1.00 86.75 179 GLU A N 1
ATOM 1461 C CA . GLU A 1 179 ? 19.980 -12.774 -29.500 1.00 86.75 179 GLU A CA 1
ATOM 1462 C C . GLU A 1 179 ? 20.675 -13.263 -30.780 1.00 86.75 179 GLU A C 1
ATOM 1464 O O . GLU A 1 179 ? 21.784 -12.830 -31.097 1.00 86.75 179 GLU A O 1
ATOM 1469 N N . SER A 1 180 ? 19.992 -14.106 -31.560 1.00 85.94 180 SER A N 1
ATOM 1470 C CA . SER A 1 180 ? 20.498 -14.631 -32.838 1.00 85.94 180 SER A CA 1
ATOM 1471 C C . SER A 1 180 ? 20.667 -13.563 -33.923 1.00 85.94 180 SER A C 1
ATOM 1473 O O . SER A 1 180 ? 21.428 -13.761 -34.866 1.00 85.94 180 SER A O 1
ATOM 1475 N N . GLN A 1 181 ? 19.955 -12.441 -33.803 1.00 85.56 181 GLN A N 1
ATOM 1476 C CA . GLN A 1 181 ? 19.936 -11.366 -34.794 1.00 85.56 181 GLN A CA 1
ATOM 1477 C C . GLN A 1 181 ? 20.816 -10.180 -34.395 1.00 85.56 181 GLN A C 1
ATOM 1479 O O . GLN A 1 181 ? 21.063 -9.328 -35.242 1.00 85.56 181 GLN A O 1
ATOM 1484 N N . ARG A 1 182 ? 21.248 -10.100 -33.131 1.00 84.56 182 ARG A N 1
ATOM 1485 C CA . ARG A 1 182 ? 22.053 -8.996 -32.592 1.00 84.56 182 ARG A CA 1
ATOM 1486 C C . ARG A 1 182 ? 23.520 -9.132 -32.982 1.00 84.56 182 ARG A C 1
ATOM 1488 O O . ARG A 1 182 ? 24.070 -10.234 -32.955 1.00 84.56 182 ARG A O 1
ATOM 1495 N N . MET A 1 183 ? 24.155 -7.996 -33.258 1.00 78.00 183 MET A N 1
ATOM 1496 C CA . MET A 1 183 ? 25.577 -7.943 -33.587 1.00 78.00 183 MET A CA 1
ATOM 1497 C C . MET A 1 183 ? 26.440 -8.295 -32.381 1.00 78.00 183 MET A C 1
ATOM 1499 O O . MET A 1 183 ? 26.192 -7.860 -31.247 1.00 78.00 183 MET A O 1
ATOM 1503 N N . THR A 1 184 ? 27.497 -9.055 -32.641 1.00 82.12 184 THR A N 1
ATOM 1504 C CA . THR A 1 184 ? 28.580 -9.220 -31.676 1.00 82.12 184 THR A CA 1
ATOM 1505 C C . THR A 1 184 ? 29.422 -7.938 -31.594 1.00 82.12 184 THR A C 1
ATOM 1507 O O . THR A 1 184 ? 29.511 -7.183 -32.566 1.00 82.12 184 THR A O 1
ATOM 1510 N N . PRO A 1 185 ? 30.082 -7.669 -30.453 1.00 70.75 185 PRO A N 1
ATOM 1511 C CA . PRO A 1 185 ? 30.938 -6.489 -30.305 1.00 70.75 185 PRO A CA 1
ATOM 1512 C C . PRO A 1 185 ? 32.050 -6.401 -31.367 1.00 70.75 185 PRO A C 1
ATOM 1514 O O . PRO A 1 185 ? 32.399 -5.310 -31.810 1.00 70.75 185 PRO A O 1
ATOM 1517 N N . ALA A 1 186 ? 32.568 -7.552 -31.812 1.00 68.44 186 ALA A N 1
ATOM 1518 C CA . ALA A 1 186 ? 33.599 -7.644 -32.845 1.00 68.44 186 ALA A CA 1
ATOM 1519 C C . ALA A 1 186 ? 33.081 -7.254 -34.243 1.00 68.44 186 ALA A C 1
ATOM 1521 O O . ALA A 1 186 ? 33.774 -6.564 -34.988 1.00 68.44 186 ALA A O 1
ATOM 1522 N N . GLU A 1 187 ? 31.850 -7.643 -34.589 1.00 67.25 187 GLU A N 1
ATOM 1523 C CA . GLU A 1 187 ? 31.208 -7.261 -35.856 1.00 67.25 187 GLU A CA 1
ATOM 1524 C C . GLU A 1 187 ? 30.907 -5.759 -35.901 1.00 67.25 187 GLU A C 1
ATOM 1526 O O . GLU A 1 187 ? 31.138 -5.116 -36.924 1.00 67.25 187 GLU A O 1
ATOM 1531 N N . CYS A 1 188 ? 30.494 -5.176 -34.770 1.00 61.88 188 CYS A N 1
ATOM 1532 C CA . CYS A 1 188 ? 30.246 -3.738 -34.669 1.00 61.88 188 CYS A CA 1
ATOM 1533 C C . CYS A 1 188 ? 31.523 -2.908 -34.891 1.00 61.88 188 CYS A C 1
ATOM 1535 O O . CYS A 1 188 ? 31.467 -1.856 -35.525 1.00 61.88 188 CYS A O 1
ATOM 1537 N N . PHE A 1 189 ? 32.677 -3.364 -34.388 1.00 60.44 189 PHE A N 1
ATOM 1538 C CA . PHE A 1 189 ? 33.954 -2.672 -34.593 1.00 60.44 189 PHE A CA 1
ATOM 1539 C C . PHE A 1 189 ? 34.412 -2.735 -36.060 1.00 60.44 189 PHE A C 1
ATOM 1541 O O . PHE A 1 189 ? 34.934 -1.750 -36.586 1.00 60.44 189 PHE A O 1
ATOM 1548 N N . ASN A 1 190 ? 34.157 -3.858 -36.740 1.00 59.94 190 ASN A N 1
ATOM 1549 C CA . ASN A 1 190 ? 34.482 -4.045 -38.155 1.00 59.94 190 ASN A CA 1
ATOM 1550 C C . ASN A 1 190 ? 33.589 -3.203 -39.085 1.00 59.94 190 ASN A C 1
ATOM 1552 O O . ASN A 1 190 ? 34.100 -2.605 -40.025 1.00 59.94 190 ASN A O 1
ATOM 1556 N N . GLU A 1 191 ? 32.286 -3.062 -38.815 1.00 58.16 191 GLU A N 1
ATOM 1557 C CA . GLU A 1 191 ? 31.436 -2.132 -39.586 1.00 58.16 191 GLU A CA 1
ATOM 1558 C C . GLU A 1 191 ? 31.850 -0.662 -39.394 1.00 58.16 191 GLU A C 1
ATOM 1560 O O . GLU A 1 191 ? 31.789 0.126 -40.338 1.00 58.16 191 GLU A O 1
ATOM 1565 N N . MET A 1 192 ? 32.323 -0.283 -38.201 1.00 55.16 192 MET A N 1
ATOM 1566 C CA . MET A 1 192 ? 32.754 1.092 -37.909 1.00 55.16 192 MET A CA 1
ATOM 1567 C C . MET A 1 192 ? 34.128 1.440 -38.505 1.00 55.16 192 MET A C 1
ATOM 1569 O O . MET A 1 192 ? 34.387 2.604 -38.804 1.00 55.16 192 MET A O 1
ATOM 1573 N N . THR A 1 193 ? 35.000 0.447 -38.698 1.00 54.41 193 THR A N 1
ATOM 1574 C CA . THR A 1 193 ? 36.327 0.612 -39.323 1.00 54.41 193 THR A CA 1
ATOM 1575 C C . THR A 1 193 ? 36.305 0.455 -40.847 1.00 54.41 193 THR A C 1
ATOM 1577 O O . THR A 1 193 ? 37.203 0.961 -41.516 1.00 54.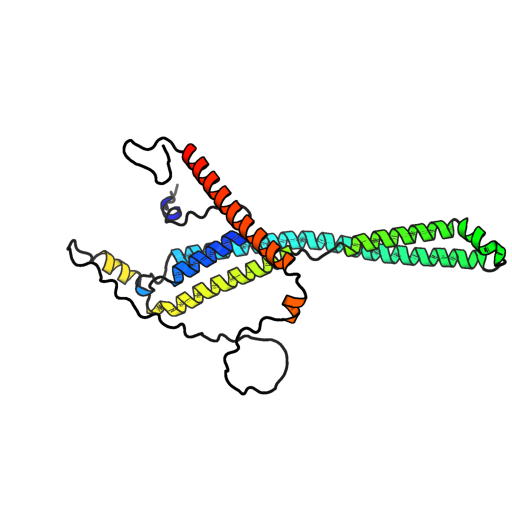41 193 THR A O 1
ATOM 1580 N N . VAL A 1 194 ? 35.264 -0.169 -41.413 1.00 52.25 194 VAL A N 1
ATOM 1581 C CA . VAL A 1 194 ? 35.082 -0.381 -42.865 1.00 52.25 194 VAL A CA 1
ATOM 1582 C C . VAL A 1 194 ? 34.036 0.577 -43.465 1.00 52.25 194 VAL A C 1
ATOM 1584 O O . VAL A 1 194 ? 33.488 0.325 -44.532 1.00 52.25 194 VAL A O 1
ATOM 1587 N N . ALA A 1 195 ? 33.782 1.729 -42.839 1.00 46.19 195 ALA A N 1
ATOM 1588 C CA . ALA A 1 195 ? 33.165 2.866 -43.525 1.00 46.19 195 ALA A CA 1
ATOM 1589 C C . ALA A 1 195 ? 34.276 3.755 -44.121 1.00 46.19 195 ALA A C 1
ATOM 1591 O O . ALA A 1 195 ? 34.726 4.691 -43.453 1.00 46.19 195 ALA A O 1
ATOM 1592 N N . PRO A 1 196 ? 34.776 3.490 -45.347 1.00 45.59 196 PRO A N 1
ATOM 1593 C CA . PRO A 1 196 ? 35.688 4.415 -45.987 1.00 45.59 196 PRO A CA 1
ATOM 1594 C C . PRO A 1 196 ? 34.909 5.667 -46.392 1.00 45.59 196 PRO A C 1
ATOM 1596 O O . PRO A 1 196 ? 33.723 5.614 -46.721 1.00 45.59 196 PRO A O 1
ATOM 1599 N N . MET A 1 197 ? 35.603 6.800 -46.401 1.00 47.53 197 MET A N 1
ATOM 1600 C CA . MET A 1 197 ? 35.178 8.019 -47.079 1.00 47.53 197 MET A CA 1
ATOM 1601 C C . MET A 1 197 ? 34.821 7.743 -48.552 1.00 47.53 197 MET A C 1
ATOM 1603 O O . MET A 1 197 ? 35.661 7.871 -49.439 1.00 47.53 197 MET A O 1
ATOM 1607 N N . GLY A 1 198 ? 33.576 7.371 -48.829 1.00 37.66 198 GLY A N 1
ATOM 1608 C CA . GLY A 1 198 ? 33.100 7.096 -50.177 1.00 37.66 198 GLY A CA 1
ATOM 1609 C C . GLY A 1 198 ? 31.613 7.379 -50.272 1.00 37.66 198 GLY A C 1
ATOM 1610 O O . GLY A 1 198 ? 30.801 6.672 -49.683 1.00 37.66 198 GLY A O 1
ATOM 1611 N N . GLY A 1 199 ? 31.252 8.439 -50.997 1.00 45.16 199 GLY A N 1
ATOM 1612 C CA . GLY A 1 199 ? 29.864 8.744 -51.315 1.00 45.16 199 GLY A CA 1
ATOM 1613 C C . GLY A 1 199 ? 29.190 7.557 -52.003 1.00 45.16 199 GLY A C 1
ATOM 1614 O O . GLY A 1 199 ? 29.719 7.001 -52.960 1.00 45.16 199 GLY A O 1
ATOM 1615 N N . GLY A 1 200 ? 28.013 7.171 -51.517 1.00 39.28 200 GLY A N 1
ATOM 1616 C CA . GLY A 1 200 ? 27.277 6.055 -52.093 1.00 39.28 200 GLY A CA 1
ATOM 1617 C C . GLY A 1 200 ? 25.951 5.812 -51.393 1.00 39.28 200 GLY A C 1
ATOM 1618 O O . GLY A 1 200 ? 25.900 5.136 -50.377 1.00 39.28 200 GLY A O 1
ATOM 1619 N N . SER A 1 201 ? 24.886 6.362 -51.981 1.00 39.28 201 SER A N 1
ATOM 1620 C CA . SER A 1 201 ? 23.478 5.949 -51.857 1.00 39.28 201 SER A CA 1
ATOM 1621 C C . SER A 1 201 ? 22.891 5.754 -50.451 1.00 39.28 201 SER A C 1
ATOM 1623 O O . SER A 1 201 ? 23.097 4.744 -49.784 1.00 39.28 201 SER A O 1
ATOM 1625 N N . ALA A 1 202 ? 22.004 6.679 -50.078 1.00 42.12 202 ALA A N 1
ATOM 1626 C CA . ALA A 1 202 ? 21.011 6.475 -49.030 1.00 42.12 202 ALA A CA 1
ATOM 1627 C C . ALA A 1 202 ? 20.288 5.121 -49.211 1.00 42.12 202 ALA A C 1
ATOM 1629 O O . ALA A 1 202 ? 19.809 4.840 -50.317 1.00 42.12 202 ALA A O 1
ATOM 1630 N N . PRO A 1 203 ? 20.144 4.289 -48.163 1.00 44.38 203 PRO A N 1
ATOM 1631 C CA . PRO A 1 203 ? 19.359 3.076 -48.280 1.00 44.38 203 PRO A CA 1
ATOM 1632 C C . PRO A 1 203 ? 17.892 3.463 -48.468 1.00 44.38 203 PRO A C 1
ATOM 1634 O O . PRO A 1 203 ? 17.263 4.096 -47.616 1.00 44.38 203 PRO A O 1
ATOM 1637 N N . SER A 1 204 ? 17.355 3.089 -49.630 1.00 41.03 204 SER A N 1
ATOM 1638 C CA . SER A 1 204 ? 15.939 3.193 -49.958 1.00 41.03 204 SER A CA 1
ATOM 1639 C C . SER A 1 204 ? 15.114 2.588 -48.819 1.00 41.03 204 SER A C 1
ATOM 1641 O O . SER A 1 204 ? 15.302 1.432 -48.429 1.00 41.03 204 SER A O 1
ATOM 1643 N N . ARG A 1 205 ? 14.185 3.388 -48.291 1.00 44.91 205 ARG A N 1
ATOM 1644 C CA . ARG A 1 205 ? 13.190 3.014 -47.286 1.00 44.91 205 ARG A CA 1
ATOM 1645 C C . ARG A 1 205 ? 12.218 1.996 -47.891 1.00 44.91 205 ARG A C 1
ATOM 1647 O O . ARG A 1 205 ? 11.089 2.329 -48.248 1.00 44.91 205 ARG A O 1
ATOM 1654 N N . ALA A 1 206 ? 12.658 0.748 -48.012 1.00 40.78 206 ALA A N 1
ATOM 1655 C CA . ALA A 1 206 ? 11.797 -0.367 -48.359 1.00 40.78 206 ALA A CA 1
ATOM 1656 C C . ALA A 1 206 ? 10.786 -0.558 -47.221 1.00 40.78 206 ALA A C 1
ATOM 1658 O O . ALA A 1 206 ? 11.142 -0.879 -46.086 1.00 40.78 206 ALA A O 1
ATOM 1659 N N . LYS A 1 207 ? 9.507 -0.313 -47.523 1.00 46.34 207 LYS A N 1
ATOM 1660 C CA . LYS A 1 207 ? 8.372 -0.659 -46.663 1.00 46.34 207 LYS A CA 1
ATOM 1661 C C . LYS A 1 207 ? 8.414 -2.165 -46.400 1.00 46.34 207 LYS A C 1
ATOM 1663 O O . LYS A 1 207 ? 7.992 -2.947 -47.245 1.00 46.34 207 LYS A O 1
ATOM 1668 N N . GLN A 1 208 ? 8.914 -2.572 -45.237 1.00 47.19 208 GLN A N 1
ATOM 1669 C CA . GLN A 1 208 ? 8.762 -3.953 -44.798 1.00 47.19 208 GLN A CA 1
ATOM 1670 C C . GLN A 1 208 ? 7.284 -4.239 -44.486 1.00 47.19 208 GLN A C 1
ATOM 1672 O O . GLN A 1 208 ? 6.584 -3.377 -43.938 1.00 47.19 208 GLN A O 1
ATOM 1677 N N . PRO A 1 209 ? 6.779 -5.435 -44.830 1.00 42.19 209 PRO A N 1
ATOM 1678 C CA . PRO A 1 209 ? 5.426 -5.829 -44.494 1.00 42.19 209 PRO A CA 1
ATOM 1679 C C . PRO A 1 209 ? 5.322 -6.002 -42.979 1.00 42.19 209 PRO A C 1
ATOM 1681 O O . PRO A 1 209 ? 6.104 -6.716 -42.357 1.00 42.19 209 PRO A O 1
ATOM 1684 N N . ARG A 1 210 ? 4.320 -5.341 -42.396 1.00 45.81 210 ARG A N 1
ATOM 1685 C CA . ARG A 1 210 ? 3.867 -5.496 -41.009 1.00 45.81 210 ARG A CA 1
ATOM 1686 C C . ARG A 1 210 ? 3.761 -6.993 -40.677 1.00 45.81 210 ARG A C 1
ATOM 1688 O O . ARG A 1 210 ? 2.790 -7.643 -41.070 1.00 45.81 210 ARG A O 1
ATOM 1695 N N . GLN A 1 211 ? 4.744 -7.549 -39.972 1.00 41.50 211 GLN A N 1
ATOM 1696 C CA . GLN A 1 211 ? 4.643 -8.911 -39.462 1.00 41.50 211 GLN A CA 1
ATOM 1697 C C . GLN A 1 211 ? 3.519 -8.937 -38.424 1.00 41.50 211 GLN A C 1
ATOM 1699 O O . GLN A 1 211 ? 3.549 -8.247 -37.404 1.00 41.50 211 GLN A O 1
ATOM 1704 N N . LYS A 1 212 ? 2.462 -9.694 -38.732 1.00 45.31 212 LYS A N 1
ATOM 1705 C CA . LYS A 1 212 ? 1.396 -9.998 -37.782 1.00 45.31 212 LYS A CA 1
ATOM 1706 C C . LYS A 1 212 ? 2.011 -10.795 -36.637 1.00 45.31 212 LYS A C 1
ATOM 1708 O O . LYS A 1 212 ? 2.366 -11.954 -36.810 1.00 45.31 212 LYS A O 1
ATOM 1713 N N . ARG A 1 213 ? 2.085 -10.143 -35.479 1.00 42.62 213 ARG A N 1
ATOM 1714 C CA . ARG A 1 213 ? 2.373 -10.713 -34.163 1.00 42.62 213 ARG A CA 1
ATOM 1715 C C . ARG A 1 213 ? 1.616 -12.037 -33.994 1.00 42.62 213 ARG A C 1
ATOM 1717 O O . ARG A 1 213 ? 0.390 -12.042 -33.853 1.00 42.62 213 ARG A O 1
ATOM 1724 N N . VAL A 1 214 ? 2.340 -13.152 -34.035 1.00 41.75 214 VAL A N 1
ATOM 1725 C CA . VAL A 1 214 ? 1.841 -14.430 -33.530 1.00 41.75 214 VAL A CA 1
ATOM 1726 C C . VAL A 1 214 ? 1.749 -14.252 -32.021 1.00 41.75 214 VAL A C 1
ATOM 1728 O O . VAL A 1 214 ? 2.747 -13.986 -31.361 1.00 41.75 214 VAL A O 1
ATOM 1731 N N . LYS A 1 215 ? 0.527 -14.300 -31.487 1.00 40.19 215 LYS A N 1
ATOM 1732 C CA . LYS A 1 215 ? 0.291 -14.369 -30.045 1.00 40.19 215 LYS A CA 1
ATOM 1733 C C . LYS A 1 215 ? 0.935 -15.660 -29.542 1.00 40.19 215 LYS A C 1
ATOM 1735 O O . LYS A 1 215 ? 0.348 -16.727 -29.706 1.00 40.19 215 LYS A O 1
ATOM 1740 N N . SER A 1 216 ? 2.123 -15.561 -28.955 1.00 37.91 216 SER A N 1
ATOM 1741 C CA . SER A 1 216 ? 2.625 -16.579 -28.045 1.00 37.91 216 SER A CA 1
ATOM 1742 C C . SER A 1 216 ? 1.634 -16.665 -26.884 1.00 37.91 216 SER A C 1
ATOM 1744 O O . SER A 1 216 ? 1.323 -15.699 -26.190 1.00 37.91 216 SER A O 1
ATOM 1746 N N . GLN A 1 217 ? 1.012 -17.829 -26.791 1.00 48.38 217 GLN A N 1
ATOM 1747 C CA . GLN A 1 217 ? 0.010 -18.175 -25.806 1.00 48.38 217 GLN A CA 1
ATOM 1748 C C . GLN A 1 217 ? 0.755 -18.680 -24.565 1.00 48.38 217 GLN A C 1
ATOM 1750 O O . GLN A 1 217 ? 0.966 -19.879 -24.410 1.00 48.38 217 GLN A O 1
ATOM 1755 N N . SER A 1 218 ? 1.198 -17.779 -23.687 1.00 37.06 218 SER A N 1
ATOM 1756 C CA . SER A 1 218 ? 1.735 -18.145 -22.373 1.00 37.06 218 SER A CA 1
ATOM 1757 C C . SER A 1 218 ? 0.593 -18.292 -21.363 1.00 37.06 218 SER A C 1
ATOM 1759 O O . SER A 1 218 ? 0.172 -17.360 -20.696 1.00 37.06 218 SER A O 1
ATOM 1761 N N . ARG A 1 219 ? 0.053 -19.513 -21.344 1.00 37.91 219 ARG A N 1
ATOM 1762 C CA . ARG A 1 219 ? -0.331 -20.303 -20.163 1.00 37.91 219 ARG A CA 1
ATOM 1763 C C . ARG A 1 219 ? -0.581 -19.509 -18.862 1.00 37.91 219 ARG A C 1
ATOM 1765 O O . ARG A 1 219 ? 0.312 -19.357 -18.033 1.00 37.91 219 ARG A O 1
ATOM 1772 N N . ASP A 1 220 ? -1.836 -19.126 -18.643 1.00 34.97 220 ASP A N 1
ATOM 1773 C CA . ASP A 1 220 ? -2.357 -18.857 -17.305 1.00 34.97 220 ASP A CA 1
ATOM 1774 C C 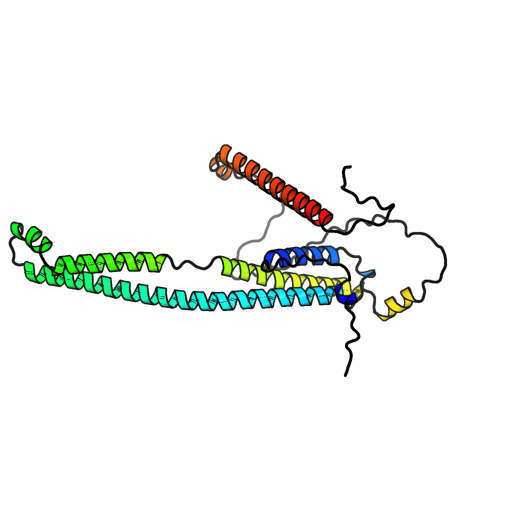. ASP A 1 220 ? -2.277 -20.146 -16.472 1.00 34.97 220 ASP A C 1
ATOM 1776 O O . ASP A 1 220 ? -2.946 -21.141 -16.765 1.00 34.97 220 ASP A O 1
ATOM 1780 N N . LEU A 1 221 ? -1.459 -20.140 -15.420 1.00 39.28 221 LEU A N 1
ATOM 1781 C CA . LEU A 1 221 ? -1.625 -21.066 -14.303 1.00 39.28 221 LEU A CA 1
ATOM 1782 C C . LEU A 1 221 ? -2.701 -20.490 -13.381 1.00 39.28 221 LEU A C 1
ATOM 1784 O O . LEU A 1 221 ? -2.421 -19.762 -12.429 1.00 39.28 221 LEU A O 1
ATOM 1788 N N . VAL A 1 222 ? -3.949 -20.834 -13.695 1.00 39.47 222 VAL A N 1
ATOM 1789 C CA . VAL A 1 222 ? -5.068 -20.777 -12.755 1.00 39.47 222 VAL A CA 1
ATOM 1790 C C . VAL A 1 222 ? -4.876 -21.918 -11.761 1.00 39.47 222 VAL A C 1
ATOM 1792 O O . VAL A 1 222 ? -5.026 -23.093 -12.094 1.00 39.47 222 VAL A O 1
ATOM 1795 N N . VAL A 1 223 ? -4.531 -21.574 -10.525 1.00 36.72 223 VAL A N 1
ATOM 1796 C CA . VAL A 1 223 ? -4.689 -22.481 -9.390 1.00 36.72 223 VAL A CA 1
ATOM 1797 C C . VAL A 1 223 ? -6.161 -22.433 -8.990 1.00 36.72 223 VAL A C 1
ATOM 1799 O O . VAL A 1 223 ? -6.592 -21.488 -8.334 1.00 36.72 223 VAL A O 1
ATOM 1802 N N . GLY A 1 224 ? -6.921 -23.453 -9.396 1.00 39.19 224 GLY A N 1
ATOM 1803 C CA . GLY A 1 224 ? -8.197 -23.801 -8.770 1.00 39.19 224 GLY A CA 1
ATOM 1804 C C . GLY A 1 224 ? -9.378 -24.013 -9.721 1.00 39.19 224 GLY A C 1
ATOM 1805 O O . GLY A 1 224 ? -9.887 -23.059 -10.295 1.00 39.19 224 GLY A O 1
ATOM 1806 N N . ALA A 1 225 ? -9.862 -25.260 -9.714 1.00 34.12 225 ALA A N 1
ATOM 1807 C CA . ALA A 1 225 ? -11.219 -25.731 -10.022 1.00 34.12 225 ALA A CA 1
ATOM 1808 C C . ALA A 1 225 ? -11.522 -26.301 -11.428 1.00 34.12 225 ALA A C 1
ATOM 1810 O O . ALA A 1 225 ? -11.728 -25.582 -12.397 1.00 34.12 225 ALA A O 1
ATOM 1811 N N . ALA A 1 226 ? -11.670 -27.631 -11.406 1.00 33.91 226 ALA A N 1
ATOM 1812 C CA . ALA A 1 226 ? -12.706 -28.448 -12.040 1.00 33.91 226 ALA A CA 1
ATOM 1813 C C . ALA A 1 226 ? -12.727 -28.635 -13.571 1.00 33.91 226 ALA A C 1
ATOM 1815 O O . ALA A 1 226 ? -12.887 -27.722 -14.373 1.00 33.91 226 ALA A O 1
ATOM 1816 N N . GLU A 1 227 ? -12.620 -29.919 -13.905 1.00 35.53 227 GLU A N 1
ATOM 1817 C CA . GLU A 1 227 ? -12.887 -30.618 -15.157 1.00 35.53 227 GLU A CA 1
ATOM 1818 C C . GLU A 1 227 ? -14.181 -30.186 -15.868 1.00 35.53 227 GLU A C 1
ATOM 1820 O O . GLU A 1 227 ? -15.214 -29.982 -15.235 1.00 35.53 227 GLU A O 1
ATOM 1825 N N . GLY A 1 228 ? -14.141 -30.159 -17.206 1.00 35.41 228 GLY A N 1
ATOM 1826 C CA . GLY A 1 228 ? -15.351 -30.186 -18.031 1.00 35.41 228 GLY A CA 1
ATOM 1827 C C . GLY A 1 228 ? -15.274 -29.381 -19.326 1.00 35.41 228 GLY A C 1
ATOM 1828 O O . GLY A 1 228 ? -15.623 -28.212 -19.355 1.00 35.41 228 GLY A O 1
ATOM 1829 N N . GLU A 1 229 ? -14.891 -30.055 -20.411 1.00 34.47 229 GLU A N 1
ATOM 1830 C CA . GLU A 1 229 ? -15.264 -29.735 -21.799 1.00 34.47 229 GLU A CA 1
ATOM 1831 C C . GLU A 1 229 ? -14.717 -28.453 -22.455 1.00 34.47 229 GLU A C 1
ATOM 1833 O O . GLU A 1 229 ? -15.304 -27.373 -22.481 1.00 34.47 229 GLU A O 1
ATOM 1838 N N . THR A 1 230 ? -13.639 -28.645 -23.214 1.00 39.34 230 THR A N 1
ATOM 1839 C CA . THR A 1 230 ? -13.344 -27.814 -24.383 1.00 39.34 230 THR A CA 1
ATOM 1840 C C . THR A 1 230 ? -14.022 -28.409 -25.619 1.00 39.34 230 THR A C 1
ATOM 1842 O O . THR A 1 230 ? -13.654 -29.498 -26.050 1.00 39.34 230 THR A O 1
ATOM 1845 N N . ARG A 1 231 ? -14.966 -27.683 -26.244 1.00 40.44 231 ARG A N 1
ATOM 1846 C CA . ARG A 1 231 ? -15.163 -27.639 -27.717 1.00 40.44 231 ARG A CA 1
ATOM 1847 C C . ARG A 1 231 ? -16.335 -26.731 -28.125 1.00 40.44 231 ARG A C 1
ATOM 1849 O O . ARG A 1 231 ? -17.482 -27.154 -28.093 1.00 40.44 231 ARG A O 1
ATOM 1856 N N . LYS A 1 232 ? -16.026 -25.546 -28.675 1.00 37.50 232 LYS A N 1
ATOM 1857 C CA . LYS A 1 232 ? -16.347 -25.147 -30.072 1.00 37.50 232 LYS A CA 1
ATOM 1858 C C . LYS A 1 232 ? -16.109 -23.645 -30.324 1.00 37.50 232 LYS A C 1
ATOM 1860 O O . LYS A 1 232 ? -16.808 -22.780 -29.823 1.00 37.50 232 LYS A O 1
ATOM 1865 N N . ARG A 1 233 ? -15.108 -23.394 -31.176 1.00 38.03 233 ARG A N 1
ATOM 1866 C CA . ARG A 1 233 ? -14.991 -22.357 -32.224 1.00 38.03 233 ARG A CA 1
ATOM 1867 C C . ARG A 1 233 ? -15.821 -21.062 -32.099 1.00 38.03 233 ARG A C 1
ATOM 1869 O O . ARG A 1 233 ? -17.016 -21.043 -32.352 1.00 38.03 233 ARG A O 1
ATOM 1876 N N . ALA A 1 234 ? -15.081 -19.961 -31.962 1.00 51.06 234 ALA A N 1
ATOM 1877 C CA . ALA A 1 234 ? -15.091 -18.803 -32.863 1.00 51.06 234 ALA A CA 1
ATOM 1878 C C . ALA A 1 234 ? -16.419 -18.442 -33.565 1.00 51.06 234 ALA A C 1
ATOM 1880 O O . ALA A 1 234 ? -16.698 -18.907 -34.670 1.00 51.06 234 ALA A O 1
ATOM 1881 N N . ARG A 1 235 ? -17.125 -17.449 -33.015 1.00 39.91 235 ARG A N 1
ATOM 1882 C CA . ARG A 1 235 ? -17.877 -16.460 -33.800 1.00 39.91 235 ARG A CA 1
ATOM 1883 C C . ARG A 1 235 ? -17.626 -15.069 -33.218 1.00 39.91 235 ARG A C 1
ATOM 1885 O O . ARG A 1 235 ? -17.648 -14.885 -32.007 1.00 39.91 235 ARG A O 1
ATOM 1892 N N . ARG A 1 236 ? -17.333 -14.112 -34.106 1.00 50.28 236 ARG A N 1
ATOM 1893 C CA . ARG A 1 236 ? -17.251 -12.667 -33.841 1.00 50.28 236 ARG A CA 1
ATOM 1894 C C . ARG A 1 236 ? -18.376 -12.240 -32.891 1.00 50.28 236 ARG A C 1
ATOM 1896 O O . ARG A 1 236 ? -19.536 -12.320 -33.283 1.00 50.28 236 ARG A O 1
ATOM 1903 N N . LYS A 1 237 ? -18.040 -11.744 -31.698 1.00 38.78 237 LYS A N 1
ATOM 1904 C CA . LYS A 1 237 ? -18.994 -11.032 -30.843 1.00 38.78 237 LYS A CA 1
ATOM 1905 C C . LYS A 1 237 ? -18.801 -9.534 -31.076 1.00 38.78 237 LYS A C 1
ATOM 1907 O O . LYS A 1 237 ? -17.747 -8.980 -30.765 1.00 38.78 237 LYS A O 1
ATOM 1912 N N . LYS A 1 238 ? -19.796 -8.918 -31.721 1.00 42.94 238 LYS A N 1
ATOM 1913 C CA . LYS A 1 238 ? -20.063 -7.478 -31.628 1.00 42.94 238 LYS A CA 1
ATOM 1914 C C . LYS A 1 238 ? -20.055 -7.123 -30.134 1.00 42.94 238 LYS A C 1
ATOM 1916 O O . LYS A 1 238 ? -20.503 -7.924 -29.318 1.00 42.94 238 LYS A O 1
ATOM 1921 N N . ARG A 1 239 ? -19.486 -5.970 -29.782 1.00 42.06 239 ARG A N 1
ATOM 1922 C CA . ARG A 1 239 ? -19.683 -5.368 -28.460 1.00 42.06 239 ARG A CA 1
ATOM 1923 C C . ARG A 1 239 ? -21.181 -5.108 -28.328 1.00 42.06 239 ARG A C 1
ATOM 1925 O O . ARG A 1 239 ? -21.672 -4.161 -28.933 1.00 42.06 239 ARG A O 1
ATOM 1932 N N . ASP A 1 240 ? -21.874 -5.972 -27.604 1.00 39.47 240 ASP A N 1
ATOM 1933 C CA . ASP A 1 240 ? -23.168 -5.623 -27.042 1.00 39.47 240 ASP A CA 1
ATOM 1934 C C . ASP A 1 240 ? -22.852 -4.624 -25.926 1.00 39.47 240 ASP A C 1
ATOM 1936 O O . ASP A 1 240 ? -22.097 -4.931 -24.998 1.00 39.47 240 ASP A O 1
ATOM 1940 N N . ALA A 1 241 ? -23.287 -3.380 -26.118 1.00 49.50 241 ALA A N 1
ATOM 1941 C CA . ALA A 1 241 ? -23.336 -2.411 -25.039 1.00 49.50 241 ALA A CA 1
ATOM 1942 C C . ALA A 1 241 ? -24.302 -2.970 -23.989 1.00 49.50 241 ALA A C 1
ATOM 1944 O O . ALA A 1 241 ? -25.382 -3.447 -24.336 1.00 49.50 241 ALA A O 1
ATOM 1945 N N . ASP A 1 242 ? -23.879 -2.978 -22.730 1.00 43.00 242 ASP A N 1
ATOM 1946 C CA . ASP A 1 242 ? -24.705 -3.425 -21.615 1.00 43.00 242 ASP A CA 1
ATOM 1947 C C . ASP A 1 242 ? -25.854 -2.416 -21.437 1.00 43.00 242 ASP A C 1
ATOM 1949 O O . ASP A 1 242 ? -25.706 -1.404 -20.752 1.00 43.00 242 ASP A O 1
ATOM 1953 N N . GLU A 1 243 ? -27.006 -2.669 -22.069 1.00 52.44 243 GLU A N 1
ATOM 1954 C CA . GLU A 1 243 ? -28.205 -1.817 -21.959 1.00 52.44 243 GLU A CA 1
ATOM 1955 C C . GLU A 1 243 ? -28.638 -1.638 -20.495 1.00 52.44 243 GLU A C 1
ATOM 1957 O O . GLU A 1 243 ? -29.148 -0.586 -20.118 1.00 52.44 243 GLU A O 1
ATOM 1962 N N . ALA A 1 244 ? -28.358 -2.624 -19.635 1.00 50.22 244 ALA A N 1
ATOM 1963 C CA . ALA A 1 244 ? -28.606 -2.543 -18.197 1.00 50.22 244 ALA A CA 1
ATOM 1964 C C . ALA A 1 244 ? -27.687 -1.538 -17.471 1.00 50.22 244 ALA A C 1
ATOM 1966 O O . ALA A 1 244 ? -28.087 -0.974 -16.454 1.00 50.22 244 ALA A O 1
ATOM 1967 N N . PHE A 1 245 ? -26.476 -1.294 -17.985 1.00 44.09 245 PHE A N 1
ATOM 1968 C CA . PHE A 1 245 ? -25.547 -0.299 -17.443 1.00 44.09 245 PHE A CA 1
ATOM 1969 C C . PHE A 1 245 ? -25.891 1.112 -17.947 1.00 44.09 245 PHE A C 1
ATOM 1971 O O . PHE A 1 245 ? -25.851 2.067 -17.170 1.00 44.09 245 PHE A O 1
ATOM 1978 N N . ASP A 1 246 ? -26.333 1.232 -19.204 1.00 51.16 246 ASP A N 1
ATOM 1979 C CA . ASP A 1 246 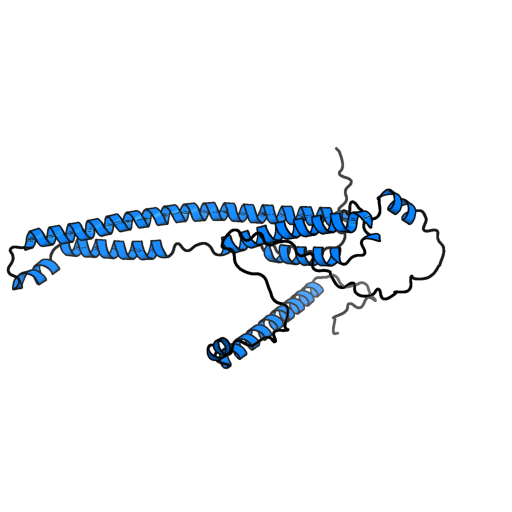? -26.809 2.495 -19.792 1.00 51.16 246 ASP A CA 1
ATOM 1980 C C . ASP A 1 246 ? -28.160 2.961 -19.208 1.00 51.16 246 ASP A C 1
ATOM 1982 O O . ASP A 1 246 ? -28.420 4.161 -19.137 1.00 51.16 246 ASP A O 1
ATOM 1986 N N . LEU A 1 247 ? -29.000 2.043 -18.715 1.00 50.81 247 LEU A N 1
ATOM 1987 C CA . LEU A 1 247 ? -30.225 2.366 -17.963 1.00 50.81 247 LEU A CA 1
ATOM 1988 C C . LEU A 1 247 ? -29.952 2.897 -16.545 1.00 50.81 247 LEU A C 1
ATOM 1990 O O . LEU A 1 247 ? -30.826 3.530 -15.952 1.00 50.81 247 LEU A O 1
ATOM 1994 N N . TRP A 1 248 ? -28.762 2.645 -15.990 1.00 39.66 248 TRP A N 1
ATOM 1995 C CA . TRP A 1 248 ? -28.423 2.979 -14.601 1.00 39.66 248 TRP A CA 1
ATOM 1996 C C . TRP A 1 248 ? -27.667 4.305 -14.450 1.00 39.66 248 TRP A C 1
ATOM 1998 O O . TRP A 1 248 ? -27.636 4.890 -13.366 1.00 39.66 248 TRP A O 1
ATOM 2008 N N . VAL A 1 249 ? -27.073 4.811 -15.533 1.00 46.75 249 VAL A N 1
ATOM 2009 C CA . VAL A 1 249 ? -26.342 6.081 -15.543 1.00 46.75 249 VAL A CA 1
ATOM 2010 C C . VAL A 1 249 ? -27.160 7.104 -16.324 1.00 46.75 249 VAL A C 1
ATOM 2012 O O . VAL A 1 249 ? -27.304 6.995 -17.538 1.00 46.75 249 VAL A O 1
ATOM 2015 N N . SER A 1 250 ? -27.715 8.110 -15.637 1.00 45.75 250 SER A N 1
ATOM 2016 C CA . SER A 1 250 ? -28.466 9.178 -16.307 1.00 45.75 250 SER A CA 1
ATOM 2017 C C . SER A 1 250 ? -27.602 9.829 -17.393 1.00 45.75 250 SER A C 1
ATOM 2019 O O . SER A 1 250 ? -26.416 10.092 -17.176 1.00 45.75 250 SER A O 1
ATOM 2021 N N . LYS A 1 251 ? -28.187 10.090 -18.572 1.00 53.25 251 LYS A N 1
ATOM 2022 C CA . LYS A 1 251 ? -27.483 10.705 -19.714 1.00 53.25 251 LYS A CA 1
ATOM 2023 C C . LYS A 1 251 ? -26.740 11.990 -19.320 1.00 53.25 251 LYS A C 1
ATOM 2025 O O . LYS A 1 251 ? -25.605 12.177 -19.740 1.00 53.25 251 LYS A O 1
ATOM 2030 N N . GLU A 1 252 ? -27.310 12.778 -18.408 1.00 52.47 252 GLU A N 1
ATOM 2031 C CA . GLU A 1 252 ? -26.688 13.982 -17.834 1.00 52.47 252 GLU A CA 1
ATOM 2032 C C . GLU A 1 252 ? -25.376 13.705 -17.079 1.00 52.47 252 GLU A C 1
ATOM 2034 O O . GLU A 1 252 ? -24.474 14.537 -17.064 1.00 52.47 252 GLU A O 1
ATOM 2039 N N . ARG A 1 253 ? -25.227 12.529 -16.456 1.00 47.44 253 ARG A N 1
ATOM 2040 C CA . ARG A 1 253 ? -24.013 12.150 -15.718 1.00 47.44 253 ARG A CA 1
ATOM 2041 C C . ARG A 1 253 ? -22.906 11.653 -16.648 1.00 47.44 253 ARG A C 1
ATOM 2043 O O . ARG A 1 253 ? -21.732 11.844 -16.348 1.00 47.44 253 ARG A O 1
ATOM 2050 N N . MET A 1 254 ? -23.275 11.041 -17.774 1.00 52.38 254 MET A N 1
ATOM 2051 C CA . MET A 1 254 ? -22.344 10.647 -18.838 1.00 52.38 254 MET A CA 1
ATOM 2052 C C . MET A 1 254 ? -21.863 11.844 -19.663 1.00 52.38 254 MET A C 1
ATOM 2054 O O . MET A 1 254 ? -20.714 11.841 -20.096 1.00 52.38 254 MET A O 1
ATOM 2058 N N . GLU A 1 255 ? -22.704 12.861 -19.861 1.00 57.88 255 GLU A N 1
ATOM 2059 C CA . GLU A 1 255 ? -22.286 14.124 -20.483 1.00 57.88 255 GLU A CA 1
ATOM 2060 C C . GLU A 1 255 ? -21.393 14.942 -19.548 1.00 57.88 255 GLU A C 1
ATOM 2062 O O . GLU A 1 255 ? -20.304 15.312 -19.974 1.00 57.88 255 GLU A O 1
ATOM 2067 N N . LYS A 1 256 ? -21.730 15.063 -18.253 1.00 52.34 256 LYS A N 1
ATOM 2068 C CA . LYS A 1 256 ? -20.830 15.683 -17.262 1.00 52.34 256 LYS A CA 1
ATOM 2069 C C . LYS A 1 256 ? -19.462 15.011 -17.175 1.00 52.34 256 LYS A C 1
ATOM 2071 O O . LYS A 1 256 ? -18.454 15.693 -17.163 1.00 52.34 256 LYS A O 1
ATOM 2076 N N . LEU A 1 257 ? -19.396 13.677 -17.193 1.00 49.09 257 LEU A N 1
ATOM 2077 C CA . LEU A 1 257 ? -18.111 12.959 -17.186 1.00 49.09 257 LEU A CA 1
ATOM 2078 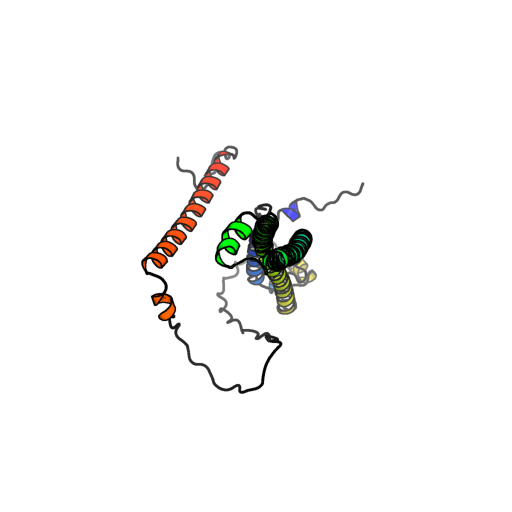C C . LEU A 1 257 ? -17.292 13.158 -18.471 1.00 49.09 257 LEU A C 1
ATOM 2080 O O . LEU A 1 257 ? -16.075 12.984 -18.445 1.00 49.09 257 LEU A O 1
ATOM 2084 N N . LYS A 1 258 ? -17.939 13.485 -19.596 1.00 53.28 258 LYS A N 1
ATOM 2085 C CA . LYS A 1 258 ? -17.256 13.817 -20.853 1.00 53.28 258 LYS A CA 1
ATOM 2086 C C . LYS A 1 258 ? -16.818 15.280 -20.894 1.00 53.28 258 LYS A C 1
ATOM 2088 O O . LYS A 1 258 ? -15.746 15.542 -21.425 1.00 53.28 258 LYS A O 1
ATOM 2093 N N . GLU A 1 259 ? -17.605 16.192 -20.329 1.00 50.03 259 GLU A N 1
ATOM 2094 C CA . GLU A 1 259 ? -17.226 17.598 -20.143 1.00 50.03 259 GLU A CA 1
ATOM 2095 C C . GLU A 1 259 ? -16.071 17.733 -19.140 1.00 50.03 259 GLU A C 1
ATOM 2097 O O . GLU A 1 259 ? -15.057 18.335 -19.480 1.00 50.03 259 GLU A O 1
ATOM 2102 N N . ASP A 1 260 ? -16.135 17.055 -17.988 1.00 46.91 260 ASP A N 1
ATOM 2103 C CA . ASP A 1 260 ? -15.061 17.040 -16.980 1.00 46.91 260 ASP A CA 1
ATOM 2104 C C . ASP A 1 260 ? -13.757 16.438 -17.548 1.00 46.91 260 ASP A C 1
ATOM 2106 O O . ASP A 1 260 ? -12.657 16.918 -17.272 1.00 46.91 260 ASP A O 1
ATOM 2110 N N . ALA A 1 261 ? -13.861 15.404 -18.394 1.00 46.53 261 ALA A N 1
ATOM 2111 C CA . ALA A 1 261 ? -12.705 14.814 -19.073 1.00 46.53 261 ALA A CA 1
ATOM 2112 C C . ALA A 1 261 ? -12.114 15.726 -20.166 1.00 46.53 261 ALA A C 1
ATOM 2114 O O . ALA A 1 261 ? -10.916 15.647 -20.438 1.00 46.53 261 ALA A O 1
ATOM 2115 N N . ALA A 1 262 ? -12.925 16.590 -20.784 1.00 47.59 262 ALA A N 1
ATOM 2116 C CA . ALA A 1 262 ? -12.466 17.565 -21.770 1.00 47.59 262 ALA A CA 1
ATOM 2117 C C . ALA A 1 262 ? -11.831 18.807 -21.111 1.00 47.59 262 ALA A C 1
ATOM 2119 O O . ALA A 1 262 ? -10.868 19.358 -21.650 1.00 47.59 262 ALA A O 1
ATOM 2120 N N . GLU A 1 263 ? -12.308 19.223 -19.932 1.00 48.66 263 GLU A N 1
ATOM 2121 C CA . GLU A 1 263 ? -11.717 20.330 -19.165 1.00 48.66 263 GLU A CA 1
ATOM 2122 C C . GLU A 1 263 ? -10.352 19.967 -18.544 1.00 48.66 263 GLU A C 1
ATOM 2124 O O . GLU A 1 263 ? -9.430 20.789 -18.575 1.00 48.66 263 GLU A O 1
ATOM 2129 N N . ASP A 1 264 ? -10.156 18.727 -18.079 1.00 46.28 264 ASP A N 1
ATOM 2130 C CA . ASP A 1 264 ? -8.870 18.274 -17.512 1.00 46.28 264 ASP A CA 1
ATOM 2131 C C . ASP A 1 264 ? -7.753 18.126 -18.574 1.00 46.28 264 ASP A C 1
ATOM 2133 O O . ASP A 1 264 ? -6.570 18.389 -18.304 1.00 46.28 264 ASP A O 1
ATOM 2137 N N . GLU A 1 265 ? -8.098 17.771 -19.818 1.00 44.91 265 GLU A N 1
ATOM 2138 C CA . GLU A 1 265 ? -7.138 17.748 -20.934 1.00 44.91 265 GLU A CA 1
ATOM 2139 C C . GLU A 1 265 ? -6.796 19.167 -21.432 1.00 44.91 265 GLU A C 1
ATOM 2141 O O . GLU A 1 265 ? -5.644 19.440 -21.780 1.00 44.91 265 GLU A O 1
ATOM 2146 N N . GLY A 1 266 ? -7.742 20.113 -21.383 1.00 41.06 266 GLY A N 1
ATOM 2147 C CA . GLY A 1 266 ? -7.496 21.520 -21.721 1.00 41.06 266 GLY A CA 1
ATOM 2148 C C . GLY A 1 266 ? -6.650 22.265 -20.678 1.00 41.06 266 GLY A C 1
ATOM 2149 O O . GLY A 1 266 ? -5.736 23.019 -21.030 1.00 41.06 266 GLY A O 1
ATOM 2150 N N . GLY A 1 267 ? -6.897 22.017 -19.388 1.00 41.56 267 GLY A N 1
ATOM 2151 C CA . GLY A 1 267 ? -6.169 22.646 -18.283 1.00 41.56 267 GLY A CA 1
ATOM 2152 C C . GLY A 1 267 ? -4.708 22.205 -18.198 1.00 41.56 267 GLY A C 1
ATOM 2153 O O . GLY A 1 267 ? -3.815 23.023 -17.974 1.00 41.56 267 GLY A O 1
ATOM 2154 N N . THR A 1 268 ? -4.427 20.926 -18.451 1.00 44.62 268 THR A N 1
ATOM 2155 C CA . THR A 1 268 ? -3.052 20.407 -18.424 1.00 44.62 268 THR A CA 1
ATOM 2156 C C . THR A 1 268 ? -2.210 20.920 -19.592 1.00 44.62 268 THR A C 1
ATOM 2158 O O . THR A 1 268 ? -1.045 21.265 -19.382 1.00 44.62 268 THR A O 1
ATOM 2161 N N . VAL A 1 269 ? -2.794 21.069 -20.787 1.00 48.72 269 VAL A N 1
ATOM 2162 C CA . VAL A 1 269 ? -2.113 21.662 -21.951 1.00 48.72 269 VAL A CA 1
ATOM 2163 C C . VAL A 1 269 ? -1.866 23.161 -21.750 1.00 48.72 269 VAL A C 1
ATOM 2165 O O . VAL A 1 269 ? -0.755 23.616 -22.010 1.00 48.72 269 VAL A O 1
ATOM 2168 N N . ALA A 1 270 ? -2.833 23.912 -21.209 1.00 50.16 270 ALA A N 1
ATOM 2169 C CA . ALA A 1 270 ? -2.685 25.346 -20.929 1.00 50.16 270 ALA A CA 1
ATOM 2170 C C . ALA A 1 270 ? -1.663 25.651 -19.812 1.00 50.16 270 ALA A C 1
ATOM 2172 O O . ALA A 1 270 ? -0.947 26.656 -19.854 1.00 50.16 270 ALA A O 1
ATOM 2173 N N . VAL A 1 271 ? -1.565 24.775 -18.807 1.00 52.41 271 VAL A N 1
ATOM 2174 C CA . VAL A 1 271 ? -0.548 24.868 -17.746 1.00 52.41 271 VAL A CA 1
ATOM 2175 C C . VAL A 1 271 ? 0.838 24.508 -18.289 1.00 52.41 271 VAL A C 1
ATOM 2177 O O . VAL A 1 271 ? 1.822 25.158 -17.929 1.00 52.41 271 VAL A O 1
ATOM 2180 N N . LEU A 1 272 ? 0.929 23.527 -19.195 1.00 48.75 272 LEU A N 1
ATOM 2181 C CA . LEU A 1 272 ? 2.171 23.180 -19.892 1.00 48.75 272 LEU A CA 1
ATOM 2182 C C . LEU A 1 272 ? 2.644 24.305 -20.818 1.00 48.75 272 LEU A C 1
ATOM 2184 O O . LEU A 1 272 ? 3.822 24.646 -20.771 1.00 48.75 272 LEU A O 1
ATOM 2188 N N . THR A 1 273 ? 1.765 24.935 -21.599 1.00 53.16 273 THR A N 1
ATOM 2189 C CA . THR A 1 273 ? 2.153 26.058 -22.470 1.00 53.16 273 THR A CA 1
ATOM 2190 C C . THR A 1 273 ? 2.594 27.283 -21.673 1.00 53.16 273 THR A C 1
ATOM 2192 O O . THR A 1 273 ? 3.647 27.835 -21.981 1.00 53.16 273 THR A O 1
ATOM 2195 N N . ARG A 1 274 ? 1.901 27.649 -20.582 1.00 59.47 274 ARG A N 1
ATOM 2196 C CA . ARG A 1 274 ? 2.355 28.735 -19.684 1.00 59.47 274 ARG A CA 1
ATOM 2197 C C . ARG A 1 274 ? 3.692 28.429 -19.014 1.00 59.47 274 ARG A C 1
ATOM 2199 O O . ARG A 1 274 ? 4.565 29.290 -18.957 1.00 59.47 274 ARG A O 1
ATOM 2206 N N . SER A 1 275 ? 3.878 27.195 -18.546 1.00 55.81 275 SER A N 1
ATOM 2207 C CA . SER A 1 275 ? 5.151 26.735 -17.977 1.00 55.81 275 SER A CA 1
ATOM 2208 C C . SER A 1 275 ? 6.292 26.815 -18.993 1.00 55.81 275 SER A C 1
ATOM 2210 O O . SER A 1 275 ? 7.423 27.136 -18.623 1.00 55.81 275 SER A O 1
ATOM 2212 N N . ILE A 1 276 ? 6.015 26.504 -20.258 1.00 56.28 276 ILE A N 1
ATOM 2213 C CA . ILE A 1 276 ? 6.989 26.564 -21.345 1.00 56.28 276 ILE A CA 1
ATOM 2214 C C . ILE A 1 276 ? 7.318 28.031 -21.671 1.00 56.28 276 ILE A C 1
ATOM 2216 O O . ILE A 1 276 ? 8.493 28.395 -21.699 1.00 56.28 276 ILE A O 1
ATOM 2220 N N . GLU A 1 277 ? 6.323 28.908 -21.802 1.00 61.50 277 GLU A N 1
ATOM 2221 C CA . GLU A 1 277 ? 6.526 30.347 -22.036 1.00 61.50 277 GLU A CA 1
ATOM 2222 C C . GLU A 1 277 ? 7.307 31.039 -20.907 1.00 61.50 277 GLU A C 1
ATOM 2224 O O . GLU A 1 277 ? 8.220 31.826 -21.166 1.00 61.50 277 GLU A O 1
ATOM 2229 N N . GLU A 1 278 ? 7.013 30.723 -19.643 1.00 60.00 278 GLU A N 1
ATOM 2230 C CA . GLU A 1 278 ? 7.757 31.262 -18.497 1.00 60.00 278 GLU A CA 1
ATOM 2231 C C . GLU A 1 278 ? 9.198 30.753 -18.437 1.00 60.00 278 GLU A C 1
ATOM 2233 O O . GLU A 1 278 ? 10.096 31.494 -18.027 1.00 60.00 278 GLU A O 1
ATOM 2238 N N . SER A 1 279 ? 9.442 29.515 -18.875 1.00 55.84 279 SER A N 1
ATOM 2239 C CA . SER A 1 279 ? 10.798 28.973 -18.969 1.00 55.84 279 SER A CA 1
ATOM 2240 C C . SER A 1 279 ? 11.624 29.675 -20.055 1.00 55.84 279 SER A C 1
ATOM 2242 O O . SER A 1 279 ? 12.813 29.923 -19.852 1.00 55.84 279 SER A O 1
ATOM 2244 N N . PHE A 1 280 ? 10.993 30.113 -21.152 1.00 57.53 280 PHE A N 1
ATOM 2245 C CA . PHE A 1 280 ? 11.665 30.861 -22.219 1.00 57.53 280 PHE A CA 1
ATOM 2246 C C . PHE A 1 280 ? 12.042 32.293 -21.827 1.00 57.53 280 PHE A C 1
ATOM 2248 O O . PHE A 1 280 ? 13.068 32.786 -22.295 1.00 57.53 280 PHE A O 1
ATOM 2255 N N . LYS A 1 281 ? 11.290 32.935 -20.922 1.00 63.81 281 LYS A N 1
ATOM 2256 C CA . LYS A 1 281 ? 11.621 34.269 -20.378 1.00 63.81 281 LYS A CA 1
ATOM 2257 C C . LYS A 1 281 ? 12.877 34.278 -19.501 1.00 63.81 281 LYS A C 1
ATOM 2259 O O . LYS A 1 281 ? 13.464 35.332 -19.287 1.00 63.81 281 LYS A O 1
ATOM 2264 N N . ARG A 1 282 ? 13.279 33.118 -18.969 1.00 59.62 282 ARG A N 1
ATOM 2265 C CA . ARG A 1 282 ? 14.421 32.978 -18.047 1.00 59.62 282 ARG A CA 1
ATOM 2266 C C . ARG A 1 282 ? 15.736 32.638 -18.747 1.00 59.62 282 ARG A C 1
ATOM 2268 O O . ARG A 1 282 ? 16.767 32.557 -18.085 1.00 59.62 282 ARG A O 1
ATOM 2275 N N . LEU A 1 283 ? 15.714 32.418 -20.061 1.00 53.28 283 LEU A N 1
ATOM 2276 C CA . LEU A 1 283 ? 16.919 32.134 -20.834 1.00 53.28 283 LEU A CA 1
ATOM 2277 C C . LEU A 1 283 ? 17.572 33.445 -21.305 1.00 53.28 283 LEU A C 1
ATOM 2279 O O . LEU A 1 283 ? 16.856 34.363 -21.704 1.00 53.28 283 LEU A O 1
ATOM 2283 N N . PRO A 1 284 ? 18.916 33.539 -21.309 1.00 57.41 284 PRO A N 1
ATOM 2284 C CA . PRO A 1 284 ? 19.613 34.691 -21.872 1.00 57.41 284 PRO A CA 1
ATOM 2285 C C . PRO A 1 284 ? 19.261 34.865 -23.357 1.00 57.41 284 PRO A C 1
ATOM 2287 O O . PRO A 1 284 ? 18.978 33.882 -24.057 1.00 57.41 284 PRO A O 1
ATOM 2290 N N . ALA A 1 285 ? 19.266 36.120 -23.824 1.00 59.44 285 ALA A N 1
ATOM 2291 C CA . ALA A 1 285 ? 18.919 36.477 -25.198 1.00 59.44 285 ALA A CA 1
ATOM 2292 C C . ALA A 1 285 ? 19.707 35.617 -26.198 1.00 59.44 285 ALA A C 1
ATOM 2294 O O . ALA A 1 285 ? 20.921 35.445 -26.073 1.00 59.44 285 ALA A O 1
ATOM 2295 N N . SER A 1 286 ? 19.009 35.036 -27.176 1.00 58.31 286 SER A N 1
ATOM 2296 C CA . SER A 1 286 ? 19.662 34.235 -28.210 1.00 58.31 286 SER A CA 1
ATOM 2297 C C . SER A 1 286 ? 20.596 35.108 -29.044 1.00 58.31 286 SER A C 1
ATOM 2299 O O . SER A 1 286 ? 20.265 36.256 -29.341 1.00 58.31 286 SER A O 1
ATOM 2301 N N . ALA A 1 287 ? 21.729 34.543 -29.463 1.00 59.31 287 ALA A N 1
ATOM 2302 C CA . ALA A 1 287 ? 22.638 35.187 -30.403 1.00 59.31 287 ALA A CA 1
ATOM 2303 C C . ALA A 1 287 ? 21.880 35.703 -31.642 1.00 59.31 287 ALA A C 1
ATOM 2305 O O . ALA A 1 287 ? 20.934 35.062 -32.119 1.00 59.31 287 ALA A O 1
ATOM 2306 N N . ALA A 1 288 ? 22.282 36.879 -32.131 1.00 50.91 288 ALA A N 1
ATOM 2307 C CA . ALA A 1 288 ? 21.618 37.563 -33.233 1.00 50.91 288 ALA A CA 1
ATOM 2308 C C . ALA A 1 288 ? 21.490 36.638 -34.459 1.00 50.91 288 ALA A C 1
ATOM 2310 O O . ALA A 1 288 ? 22.480 36.091 -34.936 1.00 50.91 288 ALA A O 1
ATOM 2311 N N . GLY A 1 289 ? 20.259 36.459 -34.948 1.00 59.19 289 GLY A N 1
ATOM 2312 C CA . GLY A 1 289 ? 19.955 35.698 -36.167 1.00 59.19 289 GLY A CA 1
ATOM 2313 C C . GLY A 1 289 ? 19.230 34.362 -35.969 1.00 59.19 289 GLY A C 1
ATOM 2314 O O . GLY A 1 289 ? 18.732 33.808 -36.945 1.00 59.19 289 GLY A O 1
ATOM 2315 N N . VAL A 1 290 ? 19.090 33.853 -34.738 1.00 56.56 290 VAL A N 1
ATOM 2316 C CA . VAL A 1 290 ? 18.367 32.590 -34.487 1.00 56.56 290 VAL A CA 1
ATOM 2317 C C . VAL A 1 290 ? 16.944 32.867 -33.995 1.00 56.56 290 VAL A C 1
ATOM 2319 O O . VAL A 1 290 ? 16.734 33.225 -32.837 1.00 56.56 290 VAL A O 1
ATOM 2322 N N . ARG A 1 291 ? 15.940 32.672 -34.863 1.00 54.78 291 ARG A N 1
ATOM 2323 C CA . ARG A 1 291 ? 14.521 32.680 -34.461 1.00 54.78 291 ARG A CA 1
ATOM 2324 C C . ARG A 1 291 ? 14.171 31.379 -33.740 1.00 54.78 291 ARG A C 1
ATOM 2326 O O . ARG A 1 291 ? 14.350 30.296 -34.294 1.00 54.78 291 ARG A O 1
ATOM 2333 N N . ARG A 1 292 ? 13.628 31.484 -32.524 1.00 56.31 292 ARG A N 1
ATOM 2334 C CA . ARG A 1 292 ? 13.071 30.338 -31.790 1.00 56.31 292 ARG A CA 1
ATOM 2335 C C . ARG A 1 292 ? 11.604 30.114 -32.185 1.00 56.31 292 ARG A C 1
ATOM 2337 O O . ARG A 1 292 ? 10.871 31.094 -32.329 1.00 56.31 292 ARG A O 1
ATOM 2344 N N . PRO A 1 293 ? 11.157 28.859 -32.363 1.00 46.09 293 PRO A N 1
ATOM 2345 C CA . PRO A 1 293 ? 9.759 28.571 -32.655 1.00 46.09 293 PRO A CA 1
ATOM 2346 C C . PRO A 1 293 ? 8.896 28.888 -31.424 1.00 46.09 293 PRO A C 1
ATOM 2348 O O . PRO A 1 293 ? 9.140 28.346 -30.350 1.00 46.09 293 PRO A O 1
ATOM 2351 N N . GLY A 1 294 ? 7.908 29.775 -31.589 1.00 50.44 294 GLY A N 1
ATOM 2352 C CA . GLY A 1 294 ? 6.906 30.098 -30.561 1.00 50.44 294 GLY A CA 1
ATOM 2353 C C . GLY A 1 294 ? 6.890 31.539 -30.036 1.00 50.44 294 GLY A C 1
ATOM 2354 O O . GLY A 1 294 ? 6.059 31.844 -29.192 1.00 50.44 294 GLY A O 1
ATOM 2355 N N . GLY A 1 295 ? 7.754 32.438 -30.515 1.00 39.69 295 GLY A N 1
ATOM 2356 C CA . GLY A 1 295 ? 7.667 33.864 -30.170 1.00 39.69 295 GLY A CA 1
ATOM 2357 C C . GLY A 1 295 ? 6.792 34.641 -31.155 1.00 39.69 295 GLY A C 1
ATOM 2358 O O . GLY A 1 295 ? 7.157 34.757 -32.325 1.00 39.69 295 GLY A O 1
ATOM 2359 N N . THR A 1 296 ? 5.666 35.190 -30.698 1.00 39.00 296 THR A N 1
ATOM 2360 C CA . THR A 1 296 ? 5.042 36.358 -31.342 1.00 39.00 296 THR A CA 1
ATOM 2361 C C . THR A 1 296 ? 5.790 37.628 -30.936 1.00 39.00 296 THR A C 1
ATOM 2363 O O . THR A 1 296 ? 6.351 37.673 -29.843 1.00 39.00 296 THR A O 1
ATOM 2366 N N . VAL A 1 297 ? 5.821 38.595 -31.861 1.00 35.69 297 VAL A N 1
ATOM 2367 C CA . VAL A 1 297 ? 6.509 39.902 -31.791 1.00 35.69 297 VAL A CA 1
ATOM 2368 C C . VAL A 1 297 ? 6.330 40.600 -30.447 1.00 35.69 297 VAL A C 1
ATOM 2370 O O . VAL A 1 297 ? 5.176 40.634 -29.965 1.00 35.69 297 VAL A O 1
#

Radius of gyration: 34.43 Å; chains: 1; bounding box: 89×70×97 Å